Protein AF-A0A1V5BXW1-F1 (afdb_monomer_lite)

Secondary structure (DSSP, 8-state):
--SS-HHHHHHHTHHHHHHH-SEEEEE-SS-EEETTTSHHHHHTTPPPPSEEESSEEEETTEEEPPBSSSGGGBS-SSGGGGEEEE-TTT--TT-EEEEEETTSSSEEEEEEETTEEEEEPPPHHHHHHHHHHHHT--------EEEEE--HHHHHTTBS-HHHHHHHHHTTSSEEEETTBPPEEPSSSS-EEEEEGGGSPTT--EEETTTEEE--EEEE--HHHHHHTTB-GGG---HHHHHHTTT-

pLDDT: mean 95.02, std 6.08, range [39.78, 98.75]

Radius of gyration: 29.34 Å; chains: 1; bounding box: 71×40×71 Å

Structure (mmCIF, N/CA/C/O backbone):
data_AF-A0A1V5BXW1-F1
#
_entry.id   AF-A0A1V5BXW1-F1
#
loop_
_atom_site.group_PDB
_atom_site.id
_atom_site.type_symbol
_atom_site.label_atom_id
_atom_site.label_alt_id
_atom_site.label_comp_id
_atom_site.label_asym_id
_atom_site.label_entity_id
_atom_site.label_seq_id
_atom_site.pdbx_PDB_ins_code
_atom_site.Cartn_x
_atom_site.Cartn_y
_atom_site.Cartn_z
_atom_site.occupancy
_atom_site.B_iso_or_equiv
_atom_site.auth_seq_id
_atom_site.auth_comp_id
_atom_site.auth_asym_id
_atom_site.auth_atom_id
_atom_site.pdbx_PDB_model_num
ATOM 1 N N . MET A 1 1 ? -2.458 4.670 -7.098 1.00 86.56 1 MET A N 1
ATOM 2 C CA . MET A 1 1 ? -1.804 3.477 -6.552 1.00 86.56 1 MET A CA 1
ATOM 3 C C . MET A 1 1 ? -1.303 2.659 -7.730 1.00 86.56 1 MET A C 1
ATOM 5 O O . MET A 1 1 ? -2.044 2.499 -8.688 1.00 86.56 1 MET A O 1
ATOM 9 N N . ARG A 1 2 ? -0.034 2.246 -7.699 1.00 91.69 2 ARG A N 1
ATOM 10 C CA . ARG A 1 2 ? 0.573 1.359 -8.706 1.00 91.69 2 ARG A CA 1
ATOM 11 C C . ARG A 1 2 ? 0.248 -0.098 -8.383 1.00 91.69 2 ARG A C 1
ATOM 13 O O . ARG A 1 2 ? 0.150 -0.421 -7.201 1.00 91.69 2 ARG A O 1
ATOM 20 N N . VAL A 1 3 ? 0.169 -0.961 -9.395 1.00 92.50 3 VAL A N 1
ATOM 21 C CA . VAL A 1 3 ? -0.095 -2.404 -9.218 1.00 92.50 3 VAL A CA 1
ATOM 22 C C . VAL A 1 3 ? 1.025 -3.129 -8.457 1.00 92.50 3 VAL A C 1
ATOM 24 O O . VAL A 1 3 ? 0.789 -4.117 -7.766 1.00 92.50 3 VAL A O 1
ATOM 27 N N . GLY A 1 4 ? 2.258 -2.623 -8.531 1.00 94.00 4 GLY A N 1
ATOM 28 C CA . GLY A 1 4 ? 3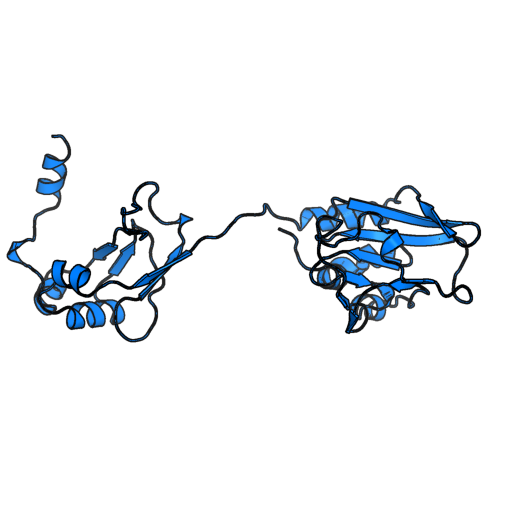.390 -3.182 -7.800 1.00 94.00 4 GLY A CA 1
ATOM 29 C C . GLY A 1 4 ? 4.691 -2.421 -8.034 1.00 94.00 4 GLY A C 1
ATOM 30 O O . GLY A 1 4 ? 4.706 -1.382 -8.689 1.00 94.00 4 GLY A O 1
ATOM 31 N N . CYS A 1 5 ? 5.785 -2.930 -7.463 1.00 96.38 5 CYS A N 1
ATOM 32 C CA . CYS A 1 5 ? 7.140 -2.429 -7.725 1.00 96.38 5 CYS A CA 1
ATOM 33 C C . CYS A 1 5 ? 7.625 -2.814 -9.137 1.00 96.38 5 CYS A C 1
ATOM 35 O O . CYS A 1 5 ? 6.968 -3.593 -9.828 1.00 96.38 5 CYS A O 1
ATOM 37 N N . GLY A 1 6 ? 8.799 -2.334 -9.555 1.00 97.19 6 GLY A N 1
ATOM 38 C CA . GLY A 1 6 ? 9.345 -2.609 -10.889 1.00 97.19 6 GLY A CA 1
ATOM 39 C C . GLY A 1 6 ? 9.502 -4.101 -11.189 1.00 97.19 6 GLY A C 1
ATOM 40 O O . GLY A 1 6 ? 9.158 -4.556 -12.272 1.00 97.19 6 GLY A O 1
ATOM 41 N N . SER A 1 7 ? 9.895 -4.899 -10.194 1.00 97.00 7 SER A N 1
ATOM 42 C CA . SER A 1 7 ? 9.928 -6.366 -10.313 1.00 97.00 7 SER A CA 1
ATOM 43 C C . SER A 1 7 ? 8.548 -6.997 -10.534 1.00 97.00 7 SER A C 1
ATOM 45 O O . SER A 1 7 ? 8.425 -7.950 -11.302 1.00 97.00 7 SER A O 1
ATOM 47 N N . ALA A 1 8 ? 7.502 -6.473 -9.888 1.00 97.31 8 ALA A N 1
ATOM 48 C CA . ALA A 1 8 ? 6.143 -6.965 -10.097 1.00 97.31 8 ALA A CA 1
ATOM 49 C C . ALA A 1 8 ? 5.657 -6.636 -11.513 1.00 97.31 8 ALA A C 1
ATOM 51 O O . ALA A 1 8 ? 5.060 -7.493 -12.156 1.00 97.31 8 ALA A O 1
ATOM 52 N N . VAL A 1 9 ? 5.985 -5.445 -12.028 1.00 97.81 9 VAL A N 1
ATOM 53 C CA . VAL A 1 9 ? 5.708 -5.071 -13.424 1.00 97.81 9 VAL A CA 1
ATOM 54 C C . VAL A 1 9 ? 6.410 -6.038 -14.387 1.00 97.81 9 VAL A C 1
ATOM 56 O O . VAL A 1 9 ? 5.752 -6.595 -15.262 1.00 97.81 9 VAL A O 1
ATOM 59 N N . SER A 1 10 ? 7.693 -6.348 -14.159 1.00 97.56 10 SER A N 1
ATOM 60 C CA . SER A 1 10 ? 8.430 -7.358 -14.937 1.00 97.56 10 SER A CA 1
ATOM 61 C C . SER A 1 10 ? 7.760 -8.733 -14.949 1.00 97.56 10 SER A C 1
ATOM 63 O O . SER A 1 10 ? 7.827 -9.437 -15.951 1.00 97.56 10 SER A O 1
ATOM 65 N N . GLY A 1 11 ? 7.136 -9.143 -13.843 1.00 96.94 11 GLY A N 1
ATOM 66 C CA . GLY A 1 11 ? 6.399 -10.405 -13.762 1.00 96.94 11 GLY A CA 1
ATOM 67 C C . GLY A 1 11 ? 5.043 -10.366 -14.468 1.00 96.94 11 GLY A C 1
ATOM 68 O O . GLY A 1 11 ? 4.737 -11.252 -15.260 1.00 96.94 11 GLY A O 1
ATOM 69 N N . LEU A 1 12 ? 4.238 -9.340 -14.188 1.00 97.31 12 LEU A N 1
ATOM 70 C CA . LEU A 1 12 ? 2.851 -9.232 -14.650 1.00 97.31 12 LEU A CA 1
ATOM 71 C C . LEU A 1 12 ? 2.739 -8.926 -16.147 1.00 97.31 12 LEU A C 1
ATOM 73 O O . LEU A 1 12 ? 1.797 -9.379 -16.793 1.00 97.31 12 LEU A O 1
ATOM 77 N N . PHE A 1 13 ? 3.698 -8.184 -16.708 1.00 97.88 13 PHE A N 1
ATOM 78 C CA . PHE A 1 13 ? 3.630 -7.687 -18.085 1.00 97.88 13 PHE A CA 1
ATOM 79 C C . PHE A 1 13 ? 4.730 -8.250 -18.988 1.00 97.88 13 PHE A C 1
ATOM 81 O O . PHE A 1 13 ? 4.992 -7.689 -20.052 1.00 97.88 13 PHE A O 1
ATOM 88 N N . ALA A 1 14 ? 5.345 -9.375 -18.610 1.00 97.94 14 ALA A N 1
ATOM 89 C CA . ALA A 1 14 ? 6.468 -9.961 -19.340 1.00 97.94 14 ALA A CA 1
ATOM 90 C C . ALA A 1 14 ? 6.224 -10.103 -20.865 1.00 97.94 14 ALA A C 1
ATOM 92 O O . ALA A 1 14 ? 7.085 -9.676 -21.638 1.00 97.94 14 ALA A O 1
ATOM 93 N N . PRO A 1 15 ? 5.059 -10.592 -21.349 1.00 97.81 15 PRO A N 1
ATOM 94 C CA . PRO A 1 15 ? 4.807 -10.694 -22.790 1.00 97.81 15 PRO A CA 1
ATOM 95 C C . PRO A 1 15 ? 4.753 -9.341 -23.513 1.00 97.81 15 PRO A C 1
ATOM 97 O O . PRO A 1 15 ? 5.136 -9.258 -24.677 1.00 97.81 15 PRO A O 1
ATOM 100 N N . TYR A 1 16 ? 4.281 -8.285 -22.842 1.00 98.19 16 TYR A N 1
ATOM 101 C CA . TYR A 1 16 ? 4.251 -6.930 -23.399 1.00 98.19 16 TYR A CA 1
ATOM 102 C C . TYR A 1 16 ? 5.650 -6.317 -23.414 1.00 98.19 16 TYR A C 1
ATOM 104 O O . TYR A 1 16 ? 6.068 -5.746 -24.416 1.00 98.19 16 TYR A O 1
ATOM 112 N N . MET A 1 17 ? 6.405 -6.492 -22.329 1.00 98.19 17 MET A N 1
ATOM 113 C CA . MET A 1 17 ? 7.763 -5.964 -22.200 1.00 98.19 17 MET A CA 1
ATOM 114 C C . MET A 1 17 ? 8.725 -6.591 -23.215 1.00 98.19 17 MET A C 1
ATOM 116 O O . MET A 1 17 ? 9.522 -5.872 -23.808 1.00 98.19 17 MET A O 1
ATOM 120 N N . ALA A 1 18 ? 8.597 -7.892 -23.495 1.00 97.88 18 ALA A N 1
ATOM 121 C CA . ALA A 1 18 ? 9.424 -8.568 -24.500 1.00 97.88 18 ALA A CA 1
ATOM 122 C C . ALA A 1 18 ? 9.173 -8.085 -25.933 1.00 97.88 18 ALA A C 1
ATOM 124 O O . ALA A 1 18 ? 10.059 -8.182 -26.777 1.00 97.88 18 ALA A O 1
ATOM 125 N N . LYS A 1 19 ? 7.971 -7.573 -26.218 1.00 98.00 19 LYS A N 1
ATOM 126 C CA . LYS A 1 19 ? 7.652 -6.936 -27.503 1.00 98.00 19 LYS A CA 1
ATOM 127 C C . LYS A 1 19 ? 8.028 -5.458 -27.528 1.00 98.00 19 LYS A C 1
ATOM 129 O O . LYS A 1 19 ? 8.247 -4.907 -28.602 1.00 98.00 19 LYS A O 1
ATOM 134 N N . ALA A 1 20 ? 8.087 -4.818 -26.361 1.00 98.00 20 ALA A N 1
ATOM 135 C CA . ALA A 1 20 ? 8.351 -3.393 -26.242 1.00 98.00 20 ALA A CA 1
ATOM 136 C C . ALA A 1 20 ? 9.792 -3.030 -26.624 1.00 98.00 20 ALA A C 1
ATOM 138 O O . ALA A 1 20 ? 9.977 -2.058 -27.352 1.00 98.00 20 ALA A O 1
ATOM 139 N N . ALA A 1 21 ? 10.797 -3.769 -26.139 1.00 98.12 21 ALA A N 1
ATOM 140 C CA . ALA A 1 21 ? 12.213 -3.508 -26.420 1.00 98.12 21 ALA A CA 1
ATOM 141 C C . ALA A 1 21 ? 13.107 -4.727 -26.125 1.00 98.12 21 ALA A C 1
ATOM 143 O O . ALA A 1 21 ? 12.684 -5.674 -25.464 1.00 98.12 21 ALA A O 1
ATOM 144 N N . ASP A 1 22 ? 14.370 -4.671 -26.567 1.00 97.56 22 ASP A N 1
ATOM 145 C CA . ASP A 1 22 ? 15.388 -5.691 -26.260 1.00 97.56 22 ASP A CA 1
ATOM 146 C C . ASP A 1 22 ? 15.735 -5.741 -24.761 1.00 97.56 22 ASP A C 1
ATOM 148 O O . ASP A 1 22 ? 16.107 -6.791 -24.240 1.00 97.56 22 ASP A O 1
ATOM 152 N N . GLU A 1 23 ? 15.617 -4.611 -24.061 1.00 98.38 23 GLU A N 1
ATOM 153 C CA . GLU A 1 23 ? 15.658 -4.535 -22.602 1.00 98.38 23 GLU A CA 1
ATOM 154 C C . GLU A 1 23 ? 14.620 -3.536 -22.089 1.00 98.38 23 GLU A C 1
ATOM 156 O O . GLU A 1 23 ? 14.417 -2.469 -22.677 1.00 98.38 23 GLU A O 1
ATOM 161 N N . VAL A 1 24 ? 14.010 -3.861 -20.948 1.00 98.69 24 VAL A N 1
ATOM 162 C CA . VAL A 1 24 ? 13.089 -2.969 -20.247 1.00 98.69 24 VAL A CA 1
ATOM 163 C C . VAL A 1 24 ? 13.540 -2.775 -18.802 1.00 98.69 24 VAL A C 1
ATOM 165 O O . VAL A 1 24 ? 13.711 -3.734 -18.049 1.00 98.69 24 VAL A O 1
ATOM 168 N N . ILE A 1 25 ? 13.685 -1.516 -18.392 1.00 98.75 25 ILE A N 1
ATOM 169 C CA . ILE A 1 25 ? 13.976 -1.134 -17.009 1.00 98.75 25 ILE A CA 1
ATOM 170 C C . ILE A 1 25 ? 12.740 -0.458 -16.420 1.00 98.75 25 ILE A C 1
ATOM 172 O O . ILE A 1 25 ? 12.238 0.528 -16.962 1.00 98.75 25 ILE A O 1
ATOM 176 N N . VAL A 1 26 ? 12.260 -0.969 -15.288 1.00 98.56 26 VAL A N 1
ATOM 177 C CA . VAL A 1 26 ? 11.115 -0.391 -14.573 1.00 98.56 26 VAL A CA 1
ATOM 178 C C . VAL A 1 26 ? 11.594 0.207 -13.259 1.00 98.56 26 VAL A C 1
ATOM 180 O O . VAL A 1 26 ? 11.863 -0.516 -12.298 1.00 98.56 26 VAL A O 1
ATOM 183 N N . LEU A 1 27 ? 11.696 1.533 -13.226 1.00 98.50 27 LEU A N 1
ATOM 184 C CA . LEU A 1 27 ? 12.137 2.309 -12.074 1.00 98.50 27 LEU A CA 1
ATOM 185 C C . LEU A 1 27 ? 11.085 2.299 -10.967 1.00 98.50 27 LEU A C 1
ATOM 187 O O . LEU A 1 27 ? 9.909 2.601 -11.185 1.00 98.50 27 LEU A O 1
ATOM 191 N N . ASP A 1 28 ? 11.533 1.989 -9.755 1.00 97.56 28 ASP A N 1
ATOM 192 C CA . ASP A 1 28 ? 10.711 2.037 -8.554 1.00 97.56 28 ASP A CA 1
ATOM 193 C C . ASP A 1 28 ? 11.584 2.206 -7.310 1.00 97.56 28 ASP A C 1
ATOM 195 O O . ASP A 1 28 ? 12.571 1.489 -7.130 1.00 97.56 28 ASP A O 1
ATOM 199 N N . GLY A 1 29 ? 11.188 3.120 -6.422 1.00 95.06 29 GLY A N 1
ATOM 200 C CA . GLY A 1 29 ? 11.910 3.373 -5.175 1.00 95.06 29 GLY A CA 1
ATOM 201 C C . GLY A 1 29 ? 11.873 2.212 -4.170 1.00 95.06 29 GLY A C 1
ATOM 202 O O . GLY A 1 29 ? 12.630 2.230 -3.203 1.00 95.06 29 GLY A O 1
ATOM 203 N N . HIS A 1 30 ? 11.002 1.207 -4.340 1.00 94.75 30 HIS A N 1
ATOM 204 C CA . HIS A 1 30 ? 11.072 -0.029 -3.555 1.00 94.75 30 HIS A CA 1
ATOM 205 C C . HIS A 1 30 ? 11.971 -1.062 -4.225 1.00 94.75 30 HIS A C 1
ATOM 207 O O . HIS A 1 30 ? 12.921 -1.510 -3.595 1.00 94.75 30 HIS A O 1
ATOM 213 N N . ILE A 1 31 ? 11.667 -1.457 -5.465 1.00 97.69 31 ILE A N 1
ATOM 214 C CA . ILE A 1 31 ? 12.478 -2.414 -6.235 1.00 97.69 31 ILE A CA 1
ATOM 215 C C . ILE A 1 31 ? 12.420 -2.054 -7.713 1.00 97.69 31 ILE A C 1
ATOM 217 O O . ILE A 1 31 ? 11.388 -2.260 -8.354 1.00 97.69 31 ILE A O 1
ATOM 221 N N . THR A 1 32 ? 13.547 -1.610 -8.259 1.00 98.50 32 THR A N 1
ATO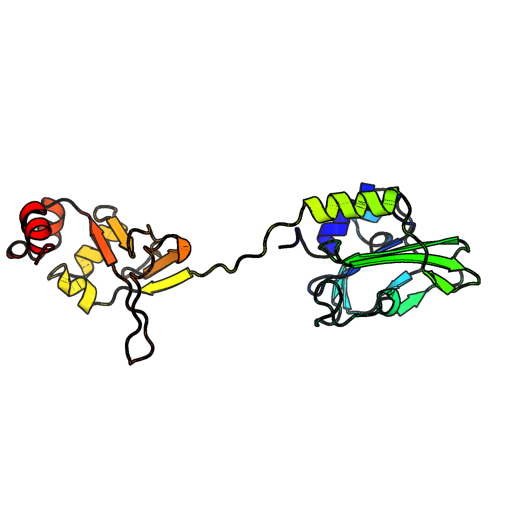M 222 C CA . THR A 1 32 ? 13.724 -1.415 -9.698 1.00 98.50 32 THR A CA 1
ATOM 223 C C . THR A 1 32 ? 13.918 -2.764 -10.391 1.00 98.50 32 THR A C 1
ATOM 225 O O . THR A 1 32 ? 14.641 -3.634 -9.896 1.00 98.50 32 THR A O 1
ATOM 228 N N . GLY A 1 33 ? 13.217 -2.952 -11.509 1.00 98.38 33 GLY A N 1
ATOM 229 C CA . GLY A 1 33 ? 13.248 -4.171 -12.312 1.00 98.38 33 GLY A CA 1
ATOM 230 C C . GLY A 1 33 ? 14.169 -4.037 -13.523 1.00 98.38 33 GLY A C 1
ATOM 231 O O . GLY A 1 33 ? 14.027 -3.075 -14.271 1.00 98.38 33 GLY A O 1
ATOM 232 N N . LEU A 1 34 ? 15.054 -5.015 -13.738 1.00 98.56 34 LEU A N 1
ATOM 233 C CA . LEU A 1 34 ? 15.812 -5.209 -14.983 1.00 98.56 34 LEU A CA 1
ATOM 234 C C . LEU A 1 34 ? 15.284 -6.472 -15.667 1.00 98.56 34 LEU A C 1
ATOM 236 O O . LEU A 1 34 ? 15.447 -7.578 -15.143 1.00 98.56 34 LEU A O 1
ATOM 240 N N . PHE A 1 35 ? 14.568 -6.305 -16.774 1.00 98.62 35 PHE A N 1
ATOM 241 C CA . PHE A 1 35 ? 13.637 -7.317 -17.253 1.00 98.62 35 PHE A CA 1
ATOM 242 C C . PHE A 1 35 ? 14.302 -8.577 -17.802 1.00 98.62 35 PHE A C 1
ATOM 244 O O . PHE A 1 35 ? 13.920 -9.674 -17.391 1.00 98.62 35 PHE A O 1
ATOM 251 N N . SER A 1 36 ? 15.307 -8.448 -18.667 1.00 97.94 36 SER A N 1
ATOM 252 C CA . SER A 1 36 ? 15.960 -9.618 -19.274 1.00 97.94 36 SER A CA 1
ATOM 253 C C . SER A 1 36 ? 16.697 -10.498 -18.252 1.00 97.94 36 SER A C 1
ATOM 255 O O . SER A 1 36 ? 16.849 -11.705 -18.444 1.00 97.94 36 SER A O 1
ATOM 257 N N . GLU A 1 37 ? 17.132 -9.911 -17.133 1.00 98.00 37 GLU A N 1
ATOM 258 C CA . GLU A 1 37 ? 17.741 -10.636 -16.018 1.00 98.00 37 GLU A CA 1
ATOM 259 C C . GLU A 1 37 ? 16.690 -11.280 -15.098 1.00 98.00 37 GLU A C 1
ATOM 261 O O . GLU A 1 37 ? 16.919 -12.352 -14.529 1.00 98.00 37 GLU A O 1
ATOM 266 N N . HIS A 1 38 ? 15.526 -10.641 -14.966 1.00 98.50 38 HIS A N 1
ATOM 267 C CA . HIS A 1 38 ? 14.433 -11.095 -14.116 1.00 98.50 38 HIS A CA 1
ATOM 268 C C . HIS A 1 38 ? 13.966 -12.511 -14.510 1.00 98.50 38 HIS A C 1
ATOM 270 O O . HIS A 1 38 ? 13.876 -12.820 -15.702 1.00 98.50 38 HIS A O 1
ATOM 276 N N . PRO A 1 39 ? 13.584 -13.381 -13.549 1.00 97.88 39 PRO A N 1
ATOM 277 C CA . PRO A 1 39 ? 13.094 -14.728 -13.850 1.00 97.88 39 PRO A CA 1
ATOM 278 C C . PRO A 1 39 ? 11.966 -14.771 -14.887 1.00 97.88 39 PRO A C 1
ATOM 280 O O . PRO A 1 39 ? 11.923 -15.691 -15.693 1.00 97.88 39 PRO A O 1
ATOM 283 N N . ALA A 1 40 ? 11.090 -13.761 -14.904 1.00 97.62 40 ALA A N 1
ATOM 284 C CA . ALA A 1 40 ? 10.015 -13.658 -15.892 1.00 97.62 40 ALA A CA 1
ATOM 285 C C . ALA A 1 40 ? 10.537 -13.463 -17.325 1.00 97.62 40 ALA A C 1
ATOM 287 O O . ALA A 1 40 ? 10.061 -14.143 -18.228 1.00 97.62 40 ALA A O 1
ATOM 288 N N . GLY A 1 41 ? 11.539 -12.597 -17.525 1.00 97.69 41 GLY A N 1
ATOM 289 C CA . GLY A 1 41 ? 12.184 -12.412 -18.826 1.00 97.69 41 GLY A CA 1
ATOM 290 C C . GLY A 1 41 ? 12.890 -13.688 -19.280 1.00 97.69 41 GLY A C 1
ATOM 291 O O . GLY A 1 41 ? 12.682 -14.151 -20.400 1.00 97.69 41 GLY A O 1
ATOM 292 N N . ARG A 1 42 ? 13.638 -14.334 -18.376 1.00 97.00 42 ARG A N 1
ATOM 293 C CA . ARG A 1 42 ? 14.289 -15.625 -18.660 1.00 97.00 42 ARG A CA 1
ATOM 294 C C . ARG A 1 42 ? 13.290 -16.723 -19.024 1.00 97.00 42 ARG A C 1
ATOM 296 O O . ARG A 1 42 ? 13.537 -17.484 -19.953 1.00 97.00 42 ARG A O 1
ATOM 303 N N . TYR A 1 43 ? 12.166 -16.800 -18.313 1.00 97.25 43 TYR A N 1
ATOM 304 C CA . TYR A 1 43 ? 11.139 -17.819 -18.533 1.00 97.25 43 TYR A CA 1
ATOM 305 C C . TYR A 1 43 ? 10.517 -17.735 -19.932 1.00 97.25 43 TYR A C 1
ATOM 307 O O . TYR A 1 43 ? 10.272 -18.764 -20.553 1.00 97.25 43 TYR A O 1
ATOM 315 N N . ILE A 1 44 ? 10.315 -16.523 -20.455 1.00 96.62 44 ILE A N 1
ATOM 316 C CA . ILE A 1 44 ? 9.797 -16.315 -21.816 1.00 96.62 44 ILE A CA 1
ATOM 317 C C . ILE A 1 44 ? 10.898 -16.314 -22.891 1.00 96.62 44 ILE A C 1
ATOM 319 O O . ILE A 1 44 ? 10.639 -15.951 -24.036 1.00 96.62 44 ILE A O 1
ATOM 323 N N . GLY A 1 45 ? 12.124 -16.711 -22.536 1.00 95.44 45 GLY A N 1
ATOM 324 C CA . GLY A 1 45 ? 13.230 -16.876 -23.476 1.00 95.44 45 GLY A CA 1
ATOM 325 C C . GLY A 1 45 ? 13.977 -15.592 -23.836 1.00 95.44 45 GLY A C 1
ATOM 326 O O . GLY A 1 45 ? 14.668 -15.570 -24.854 1.00 95.44 45 GLY A O 1
ATOM 327 N N . MET A 1 46 ? 13.873 -14.523 -23.037 1.00 95.56 46 MET A N 1
ATOM 328 C CA . MET A 1 46 ? 14.711 -13.345 -23.263 1.00 95.56 46 MET A CA 1
ATOM 329 C C . MET A 1 46 ? 16.178 -13.646 -22.972 1.00 95.56 46 MET A C 1
ATOM 331 O O . MET A 1 46 ? 16.533 -14.227 -21.944 1.00 95.56 46 MET A O 1
ATOM 335 N N . ASN A 1 47 ? 17.042 -13.182 -23.872 1.00 93.75 47 ASN A N 1
ATOM 336 C CA . ASN A 1 47 ? 18.477 -13.173 -23.642 1.00 93.75 47 ASN A CA 1
ATOM 337 C C . ASN A 1 47 ? 18.834 -12.029 -22.700 1.00 93.75 47 ASN A C 1
ATOM 339 O O . ASN A 1 47 ? 18.356 -10.910 -22.884 1.00 93.75 47 ASN A O 1
ATOM 343 N N . ARG A 1 48 ? 19.713 -12.296 -21.731 1.00 95.75 48 ARG A N 1
ATOM 344 C CA . ARG A 1 48 ? 20.202 -11.259 -20.820 1.00 95.75 48 ARG A CA 1
ATOM 345 C C . ARG A 1 48 ? 20.900 -10.156 -21.615 1.00 95.75 48 ARG A C 1
ATOM 347 O O . ARG A 1 48 ? 21.806 -10.434 -22.403 1.00 95.75 48 ARG A O 1
ATOM 354 N N . SER A 1 49 ? 20.469 -8.923 -21.398 1.00 96.75 49 SER A N 1
ATOM 355 C CA . SER A 1 49 ? 21.028 -7.750 -22.051 1.00 96.75 49 SER A CA 1
ATOM 356 C C . SER A 1 49 ? 22.446 -7.448 -21.533 1.00 96.75 49 SER A C 1
ATOM 358 O O . SER A 1 49 ? 22.835 -7.912 -20.456 1.00 96.75 49 SER A O 1
ATOM 360 N N . PRO A 1 50 ? 23.248 -6.668 -22.278 1.00 96.62 50 PRO A N 1
ATOM 361 C CA . PRO A 1 50 ? 24.560 -6.203 -21.828 1.00 96.62 50 PRO A CA 1
ATOM 362 C C . PRO A 1 50 ? 24.487 -5.073 -20.785 1.00 96.62 50 PRO A C 1
ATOM 364 O O . PRO A 1 50 ? 25.507 -4.438 -20.528 1.00 96.62 50 PRO A O 1
ATOM 367 N N . ILE A 1 51 ? 23.307 -4.766 -20.237 1.00 97.56 51 ILE A N 1
ATOM 368 C CA . ILE A 1 51 ? 23.084 -3.606 -19.371 1.00 97.56 51 ILE A CA 1
ATOM 369 C C . ILE A 1 51 ? 23.147 -4.031 -17.905 1.00 97.56 51 ILE A C 1
ATOM 371 O O . ILE A 1 51 ? 22.407 -4.910 -17.466 1.00 97.56 51 ILE A O 1
ATOM 375 N N . SER A 1 52 ? 23.988 -3.346 -17.138 1.00 97.56 52 SER A N 1
ATOM 376 C CA . SER A 1 52 ? 23.980 -3.369 -15.678 1.00 97.56 52 SER A CA 1
ATOM 377 C C . SER A 1 52 ? 23.383 -2.067 -15.161 1.00 97.56 52 SER A C 1
ATOM 379 O O . SER A 1 52 ? 23.599 -0.995 -15.732 1.00 97.56 52 SER A O 1
ATOM 381 N N . ILE A 1 53 ? 22.643 -2.147 -14.058 1.00 98.06 53 ILE A N 1
ATOM 382 C CA . ILE A 1 53 ? 22.043 -0.974 -13.420 1.00 98.06 53 ILE A CA 1
ATOM 383 C C . ILE A 1 53 ? 22.684 -0.664 -12.070 1.00 98.06 53 ILE A C 1
ATOM 385 O O . ILE A 1 53 ? 23.357 -1.505 -11.470 1.00 98.06 53 ILE A O 1
ATOM 389 N N . VAL A 1 54 ? 22.516 0.575 -11.618 1.00 97.25 54 VAL A N 1
ATOM 390 C CA . VAL A 1 54 ? 22.941 1.034 -10.294 1.00 97.25 54 VAL A CA 1
ATOM 391 C C . VAL A 1 54 ? 22.112 0.373 -9.186 1.00 97.25 54 VAL A C 1
ATOM 393 O O . VAL A 1 54 ? 21.015 -0.140 -9.415 1.00 97.25 54 VAL A O 1
ATOM 396 N N . GLY A 1 55 ? 22.619 0.441 -7.956 1.00 95.81 55 GLY A N 1
ATOM 397 C CA . GLY A 1 55 ? 21.913 -0.023 -6.763 1.00 95.81 55 GLY A CA 1
ATOM 398 C C . GLY A 1 55 ? 22.308 -1.423 -6.294 1.00 95.81 55 GLY A C 1
ATOM 399 O O . GLY A 1 55 ? 23.073 -2.145 -6.933 1.00 95.81 55 GLY A O 1
ATOM 400 N N . GLN A 1 56 ? 21.791 -1.807 -5.128 1.00 97.44 56 GLN A N 1
ATOM 401 C CA . GLN A 1 56 ? 22.084 -3.098 -4.513 1.00 97.44 56 GLN A CA 1
ATOM 402 C C . GLN A 1 56 ? 21.186 -4.183 -5.110 1.00 97.44 56 GLN A C 1
ATOM 404 O O . GLN A 1 56 ? 19.962 -4.147 -4.962 1.00 97.44 56 GLN A O 1
ATOM 409 N N . LYS A 1 57 ? 21.793 -5.191 -5.739 1.00 97.50 57 LYS A N 1
ATOM 410 C CA . LYS A 1 57 ? 21.069 -6.364 -6.231 1.00 97.50 57 LYS A CA 1
ATOM 411 C C . LYS A 1 57 ? 20.497 -7.172 -5.061 1.00 97.50 57 LYS A C 1
ATOM 413 O O . LYS A 1 57 ? 21.222 -7.550 -4.145 1.00 97.50 57 LYS A O 1
ATOM 418 N N . SER A 1 58 ? 19.198 -7.456 -5.112 1.00 96.50 58 SER A N 1
ATOM 419 C CA . SER A 1 58 ? 18.506 -8.348 -4.174 1.00 96.50 58 SER A CA 1
ATOM 420 C C . SER A 1 58 ? 18.490 -9.780 -4.700 1.00 96.50 58 SER A C 1
ATOM 422 O O . SER A 1 58 ? 18.952 -10.708 -4.049 1.00 96.50 58 SER A O 1
ATOM 424 N N . THR A 1 59 ? 17.943 -9.946 -5.899 1.00 97.19 59 THR A N 1
ATOM 425 C CA . THR A 1 59 ? 17.820 -11.201 -6.650 1.00 97.19 59 THR A CA 1
ATOM 426 C C . THR A 1 59 ? 17.906 -10.851 -8.135 1.00 97.19 59 THR A C 1
ATOM 428 O O . THR A 1 59 ? 17.935 -9.670 -8.483 1.00 97.19 59 THR A O 1
ATOM 431 N N . ASP A 1 60 ? 18.003 -11.843 -9.017 1.00 97.50 60 ASP A N 1
ATOM 432 C CA . ASP A 1 60 ? 18.109 -11.602 -10.462 1.00 97.50 60 ASP A CA 1
ATOM 433 C C . ASP A 1 60 ? 17.019 -10.650 -10.972 1.00 97.50 60 ASP A C 1
ATOM 435 O O . ASP A 1 60 ? 15.823 -10.874 -10.768 1.00 97.50 60 ASP A O 1
ATOM 439 N N . GLY A 1 61 ? 17.451 -9.554 -11.600 1.00 97.31 61 GLY A N 1
ATOM 440 C CA . GLY A 1 61 ? 16.564 -8.524 -12.138 1.00 97.31 61 GLY A CA 1
ATOM 441 C C . GLY A 1 61 ? 15.873 -7.638 -11.094 1.00 97.31 61 GLY A C 1
ATOM 442 O O . GLY A 1 61 ? 14.959 -6.904 -11.461 1.00 97.31 61 GLY A O 1
ATOM 443 N N . ARG A 1 62 ? 16.257 -7.697 -9.808 1.00 98.50 62 ARG A N 1
ATOM 444 C CA . ARG A 1 62 ? 15.635 -6.944 -8.699 1.00 98.50 62 ARG A CA 1
ATOM 445 C C . ARG A 1 62 ? 16.677 -6.127 -7.939 1.00 98.50 62 ARG A C 1
ATOM 447 O O . ARG A 1 62 ? 17.551 -6.702 -7.288 1.00 98.50 62 ARG A O 1
ATOM 454 N N . TYR A 1 63 ? 16.547 -4.802 -7.972 1.00 98.50 63 TYR A N 1
ATOM 455 C CA . TYR A 1 63 ? 17.560 -3.877 -7.456 1.00 98.50 63 TYR A CA 1
ATOM 456 C C . TYR A 1 63 ? 16.964 -2.817 -6.529 1.00 98.50 63 TYR A C 1
ATOM 458 O O . TYR A 1 63 ? 15.908 -2.246 -6.806 1.00 98.50 63 TYR A O 1
ATOM 466 N N . PHE A 1 64 ? 17.670 -2.533 -5.438 1.00 98.00 64 PHE A N 1
ATOM 467 C CA . PHE A 1 64 ? 17.399 -1.404 -4.556 1.00 98.00 64 PHE A CA 1
ATOM 468 C C . PHE A 1 64 ? 18.200 -0.188 -5.021 1.00 98.00 64 PHE A C 1
ATOM 470 O O . PHE A 1 64 ? 19.424 -0.161 -4.896 1.00 98.00 64 PHE A O 1
ATOM 477 N N . VAL A 1 65 ? 17.499 0.812 -5.549 1.00 96.94 65 VAL A N 1
ATOM 478 C CA . VAL A 1 65 ? 18.056 2.113 -5.954 1.00 96.94 65 VAL A CA 1
ATOM 479 C C . VAL A 1 65 ? 17.703 3.191 -4.923 1.00 96.94 65 VAL A C 1
ATOM 481 O O . VAL A 1 65 ? 16.883 2.956 -4.030 1.00 96.94 65 VAL A O 1
ATOM 484 N N . GLY A 1 66 ? 18.317 4.372 -5.030 1.00 95.56 66 GLY A N 1
ATOM 485 C CA . GLY A 1 66 ? 18.024 5.502 -4.150 1.00 95.56 66 GLY A CA 1
ATOM 486 C C . GLY A 1 66 ? 16.558 5.941 -4.235 1.00 95.56 66 GLY A C 1
ATOM 487 O O . GLY A 1 66 ? 15.942 5.910 -5.300 1.00 95.56 66 GLY A O 1
ATOM 488 N N . LYS A 1 67 ? 15.972 6.326 -3.094 1.00 96.81 67 LYS A N 1
ATOM 489 C CA . LYS A 1 67 ? 14.600 6.857 -3.009 1.00 96.81 67 LYS A CA 1
ATOM 490 C C . LYS A 1 67 ? 14.615 8.374 -3.135 1.00 96.81 67 LYS A C 1
ATOM 492 O O . LYS A 1 67 ? 15.470 9.035 -2.554 1.00 96.81 67 LYS A O 1
ATOM 497 N N . GLY A 1 68 ? 13.617 8.937 -3.808 1.00 96.44 68 GLY A N 1
ATOM 498 C CA . GLY A 1 68 ? 13.555 10.375 -4.037 1.00 96.44 68 GLY A CA 1
ATOM 499 C C . GLY A 1 68 ? 12.277 10.835 -4.731 1.00 96.44 68 GLY A C 1
ATOM 500 O O . GLY A 1 68 ? 11.243 10.169 -4.691 1.00 96.44 68 GLY A O 1
ATOM 501 N N . LYS A 1 69 ? 12.351 12.021 -5.345 1.00 96.00 69 LYS A N 1
ATOM 502 C CA . LYS A 1 69 ? 11.236 12.670 -6.062 1.00 96.00 69 LYS A CA 1
ATOM 503 C C . LYS A 1 69 ? 11.274 12.451 -7.585 1.00 96.00 69 LYS A C 1
ATOM 505 O O . LYS A 1 69 ? 10.527 13.102 -8.309 1.00 96.00 69 LYS A O 1
ATOM 510 N N . GLY A 1 70 ? 12.165 11.590 -8.062 1.00 96.62 70 GLY A N 1
ATOM 511 C CA . GLY A 1 70 ? 12.308 11.194 -9.456 1.00 96.62 70 GLY A CA 1
ATOM 512 C C . GLY A 1 70 ? 11.319 10.104 -9.878 1.00 96.62 70 GLY A C 1
ATOM 513 O O . GLY A 1 70 ? 10.253 9.909 -9.284 1.00 96.62 70 GLY A O 1
ATOM 514 N N . TRP A 1 71 ? 11.666 9.382 -10.939 1.00 97.44 71 TRP A N 1
ATOM 515 C CA . TRP A 1 71 ? 10.786 8.398 -11.570 1.00 97.44 71 TRP A CA 1
ATOM 516 C C . TRP A 1 71 ? 10.496 7.232 -10.621 1.00 97.44 71 TRP A C 1
ATOM 518 O O . TRP A 1 71 ? 11.403 6.707 -9.981 1.00 97.44 71 TRP A O 1
ATOM 528 N N . GLY A 1 72 ? 9.227 6.836 -10.486 1.00 94.25 72 GLY A N 1
ATOM 529 C CA . GLY A 1 72 ? 8.823 5.704 -9.636 1.00 94.25 72 GLY A CA 1
ATOM 530 C C . GLY A 1 72 ? 9.087 5.887 -8.132 1.00 94.25 72 GLY A C 1
ATOM 531 O O . GLY A 1 72 ? 9.020 4.913 -7.373 1.00 94.25 72 GLY A O 1
ATOM 532 N N . GLY A 1 73 ? 9.386 7.113 -7.685 1.00 95.50 73 GLY A N 1
ATOM 533 C CA . GLY A 1 73 ? 9.816 7.405 -6.312 1.00 95.50 73 GLY A CA 1
ATOM 534 C C . GLY A 1 73 ? 11.305 7.145 -6.057 1.00 95.50 73 GLY A C 1
ATOM 535 O O . GLY A 1 73 ? 11.706 6.972 -4.905 1.00 95.50 73 GLY A O 1
ATOM 536 N N . THR A 1 74 ? 12.114 7.068 -7.116 1.00 97.56 74 THR A N 1
ATOM 537 C CA . THR A 1 74 ? 13.580 6.999 -7.036 1.00 97.56 74 THR A CA 1
ATOM 538 C C . THR A 1 74 ? 14.193 8.403 -6.954 1.00 97.56 74 THR A C 1
ATOM 540 O O . THR A 1 74 ? 13.484 9.400 -7.079 1.00 97.56 74 THR A O 1
ATOM 543 N N . ASP A 1 75 ? 15.496 8.524 -6.734 1.00 97.00 75 ASP A N 1
ATOM 544 C CA . ASP A 1 75 ? 16.248 9.780 -6.896 1.00 97.00 75 ASP A CA 1
ATOM 545 C C . ASP A 1 75 ? 16.659 10.067 -8.357 1.00 97.00 75 ASP A C 1
ATOM 547 O O . ASP A 1 75 ? 17.238 11.114 -8.646 1.00 97.00 75 ASP A O 1
ATOM 551 N N . ILE A 1 76 ? 16.288 9.186 -9.291 1.00 97.69 76 ILE A N 1
ATOM 552 C CA . ILE A 1 76 ? 16.644 9.251 -10.709 1.00 97.69 76 ILE A CA 1
ATOM 553 C C . ILE A 1 76 ? 15.643 10.129 -11.471 1.00 97.69 76 ILE A C 1
ATOM 555 O O . ILE A 1 76 ? 14.445 9.835 -11.540 1.00 97.69 76 ILE A O 1
ATOM 559 N N . THR A 1 77 ? 16.133 11.214 -12.070 1.00 96.56 77 THR A N 1
ATOM 560 C CA . THR A 1 77 ? 15.345 12.127 -12.919 1.00 96.56 77 THR A CA 1
ATOM 561 C C . THR A 1 77 ? 15.607 11.921 -14.409 1.00 96.56 77 THR A C 1
ATOM 563 O O . THR A 1 77 ? 14.664 11.986 -15.199 1.00 96.56 77 THR A O 1
ATOM 566 N N . ASP A 1 78 ? 16.858 11.640 -14.784 1.00 96.88 78 ASP A N 1
ATOM 567 C CA . ASP A 1 78 ? 17.238 11.175 -16.118 1.00 96.88 78 ASP A CA 1
ATOM 568 C C . ASP A 1 78 ? 17.184 9.638 -16.157 1.00 96.88 78 ASP A C 1
ATOM 570 O O . ASP A 1 78 ? 17.966 8.995 -15.454 1.00 96.88 78 ASP A O 1
ATOM 574 N N . PRO A 1 79 ? 16.303 9.020 -16.965 1.00 96.56 79 PRO A N 1
ATOM 575 C CA . PRO A 1 79 ? 16.178 7.566 -17.031 1.00 96.56 79 PRO A CA 1
ATOM 576 C C . PRO A 1 79 ? 17.477 6.835 -17.392 1.00 96.56 79 PRO A C 1
ATOM 578 O O . PRO A 1 79 ? 17.631 5.691 -16.977 1.00 96.56 79 PRO A O 1
ATOM 581 N N . LEU A 1 80 ? 18.416 7.449 -18.125 1.00 97.69 80 LEU A N 1
ATOM 582 C CA . LEU A 1 80 ? 19.685 6.791 -18.462 1.00 97.69 80 LEU A CA 1
ATOM 583 C C . LEU A 1 80 ? 20.660 6.729 -17.279 1.00 97.69 80 LEU A C 1
ATOM 585 O O . LEU A 1 80 ? 21.540 5.871 -17.272 1.00 97.69 80 LEU A O 1
ATOM 589 N N . ALA A 1 81 ? 20.475 7.560 -16.247 1.00 97.69 81 ALA A N 1
ATOM 590 C CA . ALA A 1 81 ? 21.315 7.546 -15.049 1.00 97.69 81 ALA A CA 1
ATOM 591 C C . ALA A 1 81 ? 21.146 6.271 -14.199 1.00 97.69 81 ALA A C 1
ATOM 593 O O . ALA A 1 81 ? 21.951 6.016 -13.306 1.00 97.69 81 ALA A O 1
ATOM 594 N N . VAL A 1 82 ? 20.128 5.444 -14.479 1.00 97.81 82 VAL A N 1
ATOM 595 C CA . VAL A 1 82 ? 19.985 4.117 -13.859 1.00 97.81 82 VAL A CA 1
ATOM 596 C C . VAL A 1 82 ? 21.054 3.130 -14.335 1.00 97.81 82 VAL A C 1
ATOM 598 O O . VAL A 1 82 ? 21.326 2.145 -13.654 1.00 97.81 82 VAL A O 1
ATOM 601 N N . ILE A 1 83 ? 21.650 3.355 -15.506 1.00 97.88 83 ILE A N 1
ATOM 602 C CA . ILE A 1 83 ? 22.622 2.440 -16.102 1.00 97.88 83 ILE A CA 1
ATOM 603 C C . ILE A 1 83 ? 23.972 2.657 -15.423 1.00 97.88 83 ILE A C 1
ATOM 605 O O . ILE A 1 83 ? 24.523 3.754 -15.465 1.00 97.88 83 ILE A O 1
ATOM 609 N N . SER A 1 84 ? 24.515 1.605 -14.812 1.00 97.12 84 SER A N 1
ATOM 610 C CA . SER A 1 84 ? 25.858 1.637 -14.226 1.00 97.12 84 SER A CA 1
ATOM 611 C C . SER A 1 84 ? 26.926 1.286 -15.257 1.00 97.12 84 SER A C 1
ATOM 613 O O . SER A 1 84 ? 27.974 1.926 -15.309 1.00 97.12 84 SER A O 1
ATOM 615 N N . GLU A 1 85 ? 26.655 0.290 -16.100 1.00 96.50 85 GLU A N 1
ATOM 616 C CA . GLU A 1 85 ? 27.598 -0.214 -17.094 1.00 96.50 85 GLU A CA 1
ATOM 617 C C . GLU A 1 85 ? 26.859 -0.799 -18.304 1.00 96.50 85 GLU A C 1
ATOM 619 O O . GLU A 1 85 ? 25.756 -1.335 -18.185 1.00 96.50 85 GLU A O 1
ATOM 624 N N . VAL A 1 86 ? 27.493 -0.714 -19.476 1.00 96.31 86 VAL A N 1
ATOM 625 C CA . VAL A 1 86 ? 27.059 -1.388 -20.704 1.00 96.31 86 VAL A CA 1
ATOM 626 C C . VAL A 1 86 ? 28.238 -2.182 -21.264 1.00 96.31 86 VAL A C 1
ATOM 628 O O . VAL A 1 86 ? 29.250 -1.597 -21.658 1.00 96.31 86 VAL A O 1
ATOM 631 N N . ASP A 1 87 ? 28.106 -3.508 -21.324 1.00 94.94 87 ASP A N 1
ATOM 632 C CA . ASP A 1 87 ? 29.117 -4.404 -21.896 1.00 94.94 87 ASP A CA 1
ATOM 633 C C . ASP A 1 87 ? 29.195 -4.204 -23.419 1.00 94.94 87 ASP A C 1
ATOM 635 O O . ASP A 1 87 ? 28.404 -4.748 -24.199 1.00 94.94 87 ASP A O 1
ATOM 639 N N . LYS A 1 88 ? 30.178 -3.411 -23.856 1.00 91.31 88 LYS A N 1
ATOM 640 C CA . LYS A 1 88 ? 30.376 -3.053 -25.268 1.00 91.31 88 LYS A CA 1
ATOM 641 C C . LYS A 1 88 ? 30.627 -4.261 -26.171 1.00 91.31 88 LYS A C 1
ATOM 643 O O . LYS A 1 88 ? 30.282 -4.190 -27.344 1.00 91.31 88 LYS A O 1
ATOM 648 N N . ALA A 1 89 ? 31.192 -5.354 -25.653 1.00 91.56 89 ALA A N 1
ATOM 649 C CA . ALA A 1 89 ? 31.491 -6.540 -26.457 1.00 91.56 89 ALA A CA 1
ATOM 650 C C . ALA A 1 89 ? 30.222 -7.324 -26.830 1.00 91.56 89 ALA A C 1
ATOM 652 O O . ALA A 1 89 ? 30.187 -7.996 -27.857 1.00 91.56 89 ALA A O 1
ATOM 653 N N . LYS A 1 90 ? 29.173 -7.224 -26.006 1.00 91.00 90 LYS A N 1
ATOM 654 C CA . LYS A 1 90 ? 27.868 -7.872 -26.231 1.00 91.00 90 LYS A CA 1
ATOM 655 C C . LYS A 1 90 ? 26.806 -6.919 -26.779 1.00 91.00 90 LYS A C 1
ATOM 657 O O . LYS A 1 90 ? 25.690 -7.336 -27.086 1.00 91.00 90 LYS A O 1
ATOM 662 N N . THR A 1 91 ? 27.142 -5.640 -26.884 1.00 93.25 91 THR A N 1
ATOM 663 C CA . THR A 1 91 ? 26.240 -4.596 -27.357 1.00 93.25 91 THR A CA 1
ATOM 664 C C . THR A 1 91 ? 26.118 -4.627 -28.876 1.00 93.25 91 THR A C 1
ATOM 666 O O . THR A 1 91 ? 27.114 -4.728 -29.586 1.00 93.25 91 THR A O 1
ATOM 669 N N . ARG A 1 92 ? 24.885 -4.516 -29.383 1.00 92.88 92 ARG A N 1
ATOM 670 C CA . ARG A 1 92 ? 24.584 -4.496 -30.820 1.00 92.88 92 ARG A CA 1
ATOM 671 C C . ARG A 1 92 ? 24.062 -3.122 -31.224 1.00 92.88 92 ARG A C 1
ATOM 673 O O . ARG A 1 92 ? 23.235 -2.543 -30.518 1.00 92.88 92 ARG A O 1
ATOM 680 N N . GLU A 1 93 ? 24.523 -2.619 -32.364 1.00 95.00 93 GLU A N 1
ATOM 681 C CA . GLU A 1 93 ? 23.971 -1.401 -32.961 1.00 95.00 93 GLU A CA 1
ATOM 682 C C . GLU A 1 93 ? 22.469 -1.590 -33.222 1.00 95.00 93 GLU A C 1
ATOM 684 O O . GLU A 1 93 ? 22.031 -2.664 -33.640 1.00 95.00 93 GLU A O 1
ATOM 689 N N . GLY A 1 94 ? 21.667 -0.566 -32.933 1.00 95.94 94 GLY A N 1
ATOM 690 C CA . GLY A 1 94 ? 20.217 -0.628 -33.094 1.00 95.94 94 GLY A CA 1
ATOM 691 C C . GLY A 1 94 ? 19.454 -1.320 -31.959 1.00 95.94 94 GLY A C 1
ATOM 692 O O . GLY A 1 94 ? 18.221 -1.306 -32.013 1.00 95.94 94 GLY A O 1
ATOM 693 N N . MET A 1 95 ? 20.138 -1.863 -30.939 1.00 96.81 95 MET A N 1
ATOM 694 C CA . MET A 1 95 ? 19.501 -2.410 -29.733 1.00 96.81 95 MET A CA 1
ATOM 695 C C . MET A 1 95 ? 18.625 -1.347 -29.065 1.00 96.81 95 MET A C 1
ATOM 697 O O . MET A 1 95 ? 19.042 -0.198 -28.893 1.00 96.81 95 MET A O 1
ATOM 701 N N . SER A 1 96 ? 17.419 -1.747 -28.683 1.00 98.00 96 SER A N 1
ATOM 702 C CA . SER A 1 96 ? 16.424 -0.897 -28.040 1.00 98.00 96 SER A CA 1
ATOM 703 C C . SER A 1 96 ? 16.418 -1.057 -26.522 1.00 98.00 96 SER A C 1
ATOM 705 O O . SER A 1 96 ? 16.551 -2.155 -25.985 1.00 98.00 96 SER A O 1
ATOM 707 N N . LEU A 1 97 ? 16.240 0.058 -25.825 1.00 98.56 97 LEU A N 1
ATOM 708 C CA . LEU A 1 97 ? 16.067 0.122 -24.382 1.00 98.56 97 LEU A CA 1
ATOM 709 C C . LEU A 1 97 ? 14.799 0.912 -24.085 1.00 98.56 97 LEU A C 1
ATOM 711 O O . LEU A 1 97 ? 14.647 2.050 -24.534 1.00 98.56 97 LEU A O 1
ATOM 715 N N . PHE A 1 98 ? 13.922 0.336 -23.273 1.00 98.69 98 PHE A N 1
ATOM 716 C CA . PHE A 1 98 ? 12.755 1.029 -22.758 1.00 98.69 98 PHE A CA 1
ATOM 717 C C . PHE A 1 98 ? 12.869 1.225 -21.252 1.00 98.69 98 PHE A C 1
ATOM 719 O O . PHE A 1 98 ? 12.987 0.266 -20.496 1.00 98.69 98 PHE A O 1
ATOM 726 N N . VAL A 1 99 ? 12.828 2.474 -20.798 1.00 98.69 99 VAL A N 1
ATOM 727 C CA . VAL A 1 99 ? 12.839 2.807 -19.371 1.00 98.69 99 VAL A CA 1
ATOM 728 C C . VAL A 1 99 ? 11.507 3.440 -19.018 1.00 98.69 99 VAL A C 1
ATOM 730 O O . VAL A 1 99 ? 11.083 4.401 -19.655 1.00 98.69 99 VAL A O 1
ATOM 733 N N . THR A 1 100 ? 10.837 2.933 -17.993 1.00 98.44 100 THR A N 1
ATOM 734 C CA . THR A 1 100 ? 9.594 3.518 -17.476 1.00 98.44 100 THR A CA 1
ATOM 735 C C . THR A 1 100 ? 9.554 3.422 -15.956 1.00 98.44 100 THR A C 1
ATOM 737 O O . THR A 1 100 ? 10.503 2.967 -15.322 1.00 98.44 100 THR A O 1
ATOM 740 N N . GLU A 1 101 ? 8.465 3.877 -15.356 1.00 97.12 101 GLU A N 1
ATOM 741 C CA . GLU A 1 101 ? 8.160 3.679 -13.948 1.00 97.12 101 GLU A CA 1
ATOM 742 C C . GLU A 1 101 ? 6.818 2.964 -13.782 1.00 97.12 101 GLU A C 1
ATOM 744 O O . GLU A 1 101 ? 6.067 2.762 -14.733 1.00 97.12 101 GLU A O 1
ATOM 749 N N . THR A 1 102 ? 6.529 2.545 -12.559 1.00 96.44 102 THR A N 1
ATOM 750 C CA . THR A 1 102 ? 5.450 1.608 -12.228 1.00 96.44 102 THR A CA 1
ATOM 751 C C . THR A 1 102 ? 4.022 2.101 -12.482 1.00 96.44 102 THR A C 1
ATOM 753 O O . THR A 1 102 ? 3.092 1.305 -12.381 1.00 96.44 102 THR A O 1
ATOM 756 N N . THR A 1 103 ? 3.826 3.376 -12.821 1.00 95.38 103 THR A N 1
ATOM 757 C CA . THR A 1 103 ? 2.540 3.950 -13.251 1.00 95.38 103 THR A CA 1
ATOM 758 C C . THR A 1 103 ? 2.463 4.259 -14.749 1.00 95.38 103 THR A C 1
ATOM 760 O O . THR A 1 103 ? 1.407 4.668 -15.230 1.00 95.38 103 THR A O 1
ATOM 763 N N . GLY A 1 104 ? 3.558 4.094 -15.499 1.00 94.94 104 GLY A N 1
ATOM 764 C CA . GLY A 1 104 ? 3.630 4.389 -16.932 1.00 94.94 104 GLY A CA 1
ATOM 765 C C . GLY A 1 104 ? 3.413 5.864 -17.303 1.00 94.94 104 GLY A C 1
ATOM 766 O O . GLY A 1 104 ? 3.224 6.181 -18.478 1.00 94.94 104 GLY A O 1
ATOM 767 N N . ARG A 1 105 ? 3.393 6.794 -16.343 1.00 93.31 105 ARG A N 1
ATOM 768 C CA . ARG A 1 105 ? 3.270 8.243 -16.576 1.00 93.31 105 ARG A CA 1
ATOM 769 C C . ARG A 1 105 ? 4.528 8.798 -17.223 1.00 93.31 105 ARG A C 1
ATOM 771 O O . ARG A 1 105 ? 4.417 9.571 -18.169 1.00 93.31 105 ARG A O 1
ATOM 778 N N . ASN A 1 106 ? 5.692 8.361 -16.748 1.00 96.62 106 ASN A N 1
ATOM 779 C CA . ASN A 1 106 ? 6.978 8.693 -17.349 1.00 96.62 106 ASN A CA 1
ATOM 780 C C . ASN A 1 106 ? 7.560 7.477 -18.072 1.00 96.62 106 ASN A C 1
ATOM 782 O O . ASN A 1 106 ? 7.572 6.362 -17.546 1.00 96.62 106 ASN A O 1
ATOM 786 N N . PHE A 1 107 ? 8.062 7.695 -19.283 1.00 98.06 107 PHE A N 1
ATOM 787 C CA . PHE A 1 107 ? 8.790 6.683 -20.034 1.00 98.06 107 PHE A CA 1
ATOM 788 C C . PHE A 1 107 ? 9.778 7.327 -21.009 1.00 98.06 107 PHE A C 1
ATOM 790 O O . PHE A 1 107 ? 9.639 8.488 -21.403 1.00 98.06 107 PHE A O 1
ATOM 797 N N . GLY A 1 108 ? 10.798 6.566 -21.384 1.00 98.25 108 GLY A N 1
ATOM 798 C CA . GLY A 1 108 ? 11.788 6.920 -22.386 1.00 98.25 108 GLY A CA 1
ATOM 799 C C . GLY A 1 108 ? 12.137 5.690 -23.211 1.00 98.25 108 GLY A C 1
ATOM 800 O O . GLY A 1 108 ? 12.426 4.630 -22.659 1.00 98.25 108 GLY A O 1
ATOM 801 N N . PHE A 1 109 ? 12.098 5.842 -24.531 1.00 98.62 109 PHE A N 1
ATOM 802 C CA . PHE A 1 109 ? 12.549 4.830 -25.473 1.00 98.62 109 PHE A CA 1
ATOM 803 C C . PHE A 1 109 ? 13.877 5.280 -26.075 1.00 98.62 109 PHE A C 1
ATOM 805 O O . PHE A 1 109 ? 14.047 6.445 -26.443 1.00 98.62 109 PHE A O 1
ATOM 812 N N . PHE A 1 110 ? 14.834 4.364 -26.135 1.00 98.50 110 PHE A N 1
ATOM 813 C CA . PHE A 1 110 ? 16.188 4.641 -26.577 1.00 98.50 110 PHE A CA 1
ATOM 814 C C . PHE A 1 110 ? 16.651 3.563 -27.538 1.00 98.50 110 PHE A C 1
ATOM 816 O O . PHE A 1 110 ? 16.290 2.394 -27.408 1.00 98.50 110 PHE A O 1
ATOM 823 N N . ARG A 1 111 ? 17.509 3.953 -28.473 1.00 98.12 111 ARG A N 1
ATOM 824 C CA . ARG A 1 111 ? 18.174 3.033 -29.386 1.00 98.12 111 ARG A CA 1
ATOM 825 C C . ARG A 1 111 ? 19.663 3.304 -29.403 1.00 98.12 111 ARG A C 1
ATOM 827 O O . ARG A 1 111 ? 20.090 4.457 -29.342 1.00 98.12 111 ARG A O 1
ATOM 834 N N . ILE A 1 112 ? 20.458 2.248 -29.492 1.00 96.62 112 ILE A N 1
ATOM 835 C CA . ILE A 1 112 ? 21.899 2.390 -29.657 1.00 96.62 112 ILE A CA 1
ATOM 836 C C . ILE A 1 112 ? 22.196 2.907 -31.060 1.00 96.62 112 ILE A C 1
ATOM 838 O O . ILE A 1 112 ? 21.863 2.250 -32.048 1.00 96.62 112 ILE A O 1
ATOM 842 N N . ARG A 1 113 ? 22.825 4.084 -31.115 1.00 95.31 113 ARG A N 1
ATOM 843 C CA . ARG A 1 113 ? 23.397 4.687 -32.317 1.00 95.31 113 ARG A CA 1
ATOM 844 C C . ARG A 1 113 ? 24.833 5.112 -32.047 1.00 95.31 113 ARG A C 1
ATOM 846 O O . ARG A 1 113 ? 25.083 5.849 -31.090 1.00 95.31 113 ARG A O 1
ATOM 853 N N . ASN A 1 114 ? 25.774 4.676 -32.878 1.00 91.31 114 ASN A N 1
ATOM 854 C CA . ASN A 1 114 ? 27.207 4.954 -32.713 1.00 91.31 114 ASN A CA 1
ATOM 855 C C . ASN A 1 114 ? 27.717 4.595 -31.300 1.00 91.31 114 ASN A C 1
ATOM 857 O O . ASN A 1 114 ? 28.465 5.353 -30.674 1.00 91.31 114 ASN A O 1
ATOM 861 N N . GLY A 1 115 ? 27.255 3.460 -30.762 1.00 87.25 115 GLY A N 1
ATOM 862 C CA . GLY A 1 115 ? 27.660 2.967 -29.441 1.00 87.25 115 GLY A CA 1
ATOM 863 C C . GLY A 1 115 ? 27.133 3.765 -28.238 1.00 87.25 115 GLY A C 1
ATOM 864 O O . GLY A 1 115 ? 27.677 3.623 -27.142 1.00 87.25 115 GLY A O 1
ATOM 865 N N . ARG A 1 116 ? 26.106 4.610 -28.408 1.00 92.88 116 ARG A N 1
ATOM 866 C CA . ARG A 1 116 ? 25.436 5.341 -27.315 1.00 92.88 116 ARG A CA 1
ATOM 867 C C . ARG A 1 116 ? 23.919 5.229 -27.425 1.00 92.88 116 ARG A C 1
ATOM 869 O O . ARG A 1 116 ? 23.390 5.153 -28.528 1.00 92.88 116 ARG A O 1
ATOM 876 N N . PHE A 1 117 ? 23.216 5.272 -26.294 1.00 96.44 117 PHE A N 1
ATOM 877 C CA . PHE A 1 117 ? 21.756 5.368 -26.286 1.00 96.44 117 PHE A CA 1
ATOM 878 C C . PHE A 1 117 ? 21.309 6.761 -26.732 1.00 96.44 117 PHE A C 1
ATOM 880 O O . PHE A 1 117 ? 21.650 7.765 -26.109 1.00 96.44 117 PHE A O 1
ATOM 887 N N . VAL A 1 118 ? 20.527 6.812 -27.806 1.00 97.50 118 VAL A N 1
ATOM 888 C CA . VAL A 1 118 ? 19.883 8.021 -28.322 1.00 97.50 118 VAL A CA 1
ATOM 889 C C . VAL A 1 118 ? 18.382 7.876 -28.126 1.00 97.50 118 VAL A C 1
ATOM 891 O O . VAL A 1 118 ? 17.817 6.821 -28.409 1.00 97.50 118 VAL A O 1
ATOM 894 N N . LYS A 1 119 ? 17.738 8.924 -27.607 1.00 97.31 119 LYS A N 1
ATOM 895 C CA . LYS A 1 119 ? 16.2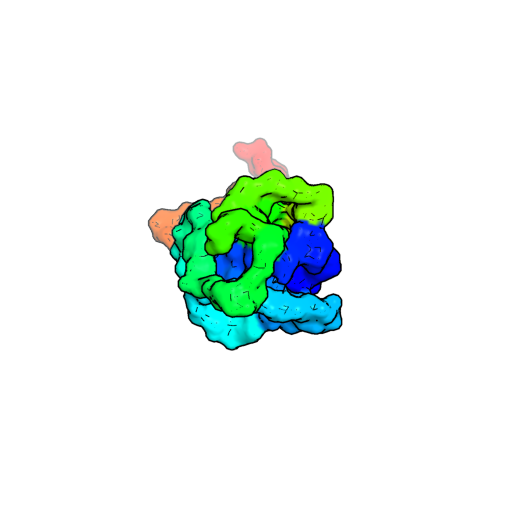90 8.940 -27.389 1.00 97.31 119 LYS A CA 1
ATOM 896 C C . LYS A 1 119 ? 15.557 8.887 -28.732 1.00 97.31 119 LYS A C 1
ATOM 898 O O . LYS A 1 119 ? 15.877 9.655 -29.635 1.00 97.31 119 LYS A O 1
ATOM 903 N N . GLU A 1 120 ? 14.566 8.013 -28.832 1.00 97.00 120 GLU A N 1
ATOM 904 C CA . GLU A 1 120 ? 13.685 7.862 -29.992 1.00 97.00 120 GLU A CA 1
ATOM 905 C C . GLU A 1 120 ? 12.218 7.847 -29.541 1.00 97.00 120 GLU A C 1
ATOM 907 O O . GLU A 1 120 ? 11.910 7.750 -28.348 1.00 97.00 120 GLU A O 1
ATOM 912 N N . GLU A 1 121 ? 11.300 7.963 -30.498 1.00 96.94 121 GLU A N 1
ATOM 913 C CA . GLU A 1 121 ? 9.879 7.752 -30.231 1.00 96.94 121 GLU A CA 1
ATOM 914 C C . GLU A 1 121 ? 9.600 6.270 -29.955 1.00 96.94 121 GLU A C 1
ATOM 916 O O . GLU A 1 121 ? 10.164 5.376 -30.589 1.00 96.94 121 GLU A O 1
ATOM 921 N N . ALA A 1 122 ? 8.728 6.010 -28.982 1.00 96.62 122 ALA A N 1
ATOM 922 C CA . ALA A 1 122 ? 8.321 4.656 -28.643 1.00 96.62 122 ALA A CA 1
ATOM 923 C C . ALA A 1 122 ? 7.419 4.088 -29.749 1.00 96.62 122 ALA A C 1
ATOM 925 O O . ALA A 1 122 ? 6.427 4.706 -30.131 1.00 96.62 122 ALA A O 1
ATOM 926 N N . GLY A 1 123 ? 7.753 2.894 -30.244 1.00 96.44 123 GLY A N 1
ATOM 927 C CA . GLY A 1 123 ? 6.934 2.199 -31.236 1.00 96.44 123 GLY A CA 1
ATOM 928 C C . GLY A 1 123 ? 5.597 1.683 -30.674 1.00 96.44 123 GLY A C 1
ATOM 929 O O . GLY A 1 123 ? 5.383 1.707 -29.457 1.00 96.44 123 GLY A O 1
ATOM 930 N N . PRO A 1 124 ? 4.710 1.149 -31.537 1.00 98.19 124 PRO A N 1
ATOM 931 C CA . PRO A 1 124 ? 3.369 0.704 -31.144 1.00 98.19 124 PRO A CA 1
ATOM 932 C C . PRO A 1 124 ? 3.350 -0.325 -30.006 1.00 98.19 124 PRO A C 1
ATOM 934 O O . PRO A 1 124 ? 2.535 -0.209 -29.097 1.00 98.19 124 PRO A O 1
ATOM 937 N N . GLU A 1 125 ? 4.273 -1.290 -29.997 1.00 98.31 125 GLU A N 1
ATOM 938 C CA . GLU A 1 125 ? 4.340 -2.321 -28.948 1.00 98.31 125 GLU A CA 1
ATOM 939 C C . GLU A 1 125 ? 4.749 -1.747 -27.580 1.00 98.31 125 GLU A C 1
ATOM 941 O O . GLU A 1 125 ? 4.178 -2.108 -26.550 1.00 98.31 125 GLU A O 1
ATOM 946 N N . ALA A 1 126 ? 5.694 -0.802 -27.558 1.00 97.94 126 ALA A N 1
ATOM 947 C CA . ALA A 1 126 ? 6.094 -0.113 -26.331 1.00 97.94 126 ALA A CA 1
ATOM 948 C C . ALA A 1 126 ? 4.964 0.779 -25.797 1.00 97.94 126 ALA A C 1
ATOM 950 O O . ALA A 1 126 ? 4.702 0.801 -24.594 1.00 97.94 126 ALA A O 1
ATOM 951 N N . MET A 1 127 ? 4.239 1.457 -26.691 1.00 98.38 127 MET A N 1
ATOM 952 C CA . MET A 1 127 ? 3.044 2.208 -26.312 1.00 98.38 127 MET A CA 1
ATOM 953 C C . MET A 1 127 ? 1.936 1.289 -25.801 1.00 98.38 127 MET A C 1
ATOM 955 O O . MET A 1 127 ? 1.306 1.611 -24.793 1.00 98.38 127 MET A O 1
ATOM 959 N N . LYS A 1 128 ? 1.762 0.105 -26.401 1.00 98.50 128 LYS A N 1
ATOM 960 C CA . LYS A 1 128 ? 0.785 -0.876 -25.930 1.00 98.50 128 LYS A CA 1
ATOM 961 C C . LYS A 1 128 ? 1.090 -1.362 -24.516 1.00 98.50 128 LYS A C 1
ATOM 963 O O . LYS A 1 128 ? 0.178 -1.495 -23.702 1.00 98.50 128 LYS A O 1
ATOM 968 N N . PHE A 1 129 ? 2.365 -1.591 -24.205 1.00 98.31 129 PHE A N 1
ATOM 969 C CA . PHE A 1 129 ? 2.792 -1.899 -22.843 1.00 98.31 129 PHE A CA 1
ATOM 970 C C . PHE A 1 129 ? 2.419 -0.772 -21.862 1.00 98.31 129 PHE A C 1
ATOM 972 O O . PHE A 1 129 ? 1.865 -1.054 -20.800 1.00 98.31 129 PHE A O 1
ATOM 979 N N . ILE A 1 130 ? 2.653 0.494 -22.222 1.00 98.00 130 ILE A N 1
ATOM 980 C CA . ILE A 1 130 ? 2.302 1.645 -21.375 1.00 98.00 130 ILE A CA 1
ATOM 981 C C . ILE A 1 130 ? 0.795 1.771 -21.152 1.00 98.00 130 ILE A C 1
ATOM 983 O O . ILE A 1 130 ? 0.382 2.055 -20.029 1.00 98.00 130 ILE A O 1
ATOM 987 N N . GLU A 1 131 ? -0.024 1.562 -22.183 1.00 97.56 131 GLU A N 1
ATOM 988 C CA . GLU A 1 131 ? -1.488 1.562 -22.055 1.00 97.56 131 GLU A CA 1
ATOM 989 C C . GLU A 1 131 ? -1.944 0.538 -21.016 1.00 97.56 131 GLU A C 1
ATOM 991 O O . GLU A 1 131 ? -2.584 0.893 -20.030 1.00 97.56 131 GLU A O 1
ATOM 996 N N . VAL A 1 132 ? -1.526 -0.718 -21.187 1.00 97.12 132 VAL A N 1
ATOM 997 C CA . VAL A 1 132 ? -1.918 -1.805 -20.285 1.00 97.12 132 VAL A CA 1
ATOM 998 C C . VAL A 1 132 ? -1.389 -1.563 -18.868 1.00 97.12 132 VAL A C 1
ATOM 1000 O O . VAL A 1 132 ? -2.099 -1.819 -17.901 1.00 97.12 132 VAL A O 1
ATOM 1003 N N . LEU A 1 133 ? -0.176 -1.022 -18.716 1.00 96.94 133 LEU A N 1
ATOM 1004 C CA . LEU A 1 133 ? 0.368 -0.665 -17.404 1.00 96.94 133 LEU A CA 1
ATOM 1005 C C . LEU A 1 133 ? -0.472 0.423 -16.715 1.00 96.94 133 LEU A C 1
ATOM 1007 O O . LEU A 1 133 ? -0.794 0.300 -15.531 1.00 96.94 133 LEU A O 1
ATOM 1011 N N . ARG A 1 134 ? -0.859 1.474 -17.446 1.00 96.19 134 ARG A N 1
ATOM 1012 C CA . ARG A 1 134 ? -1.685 2.572 -16.917 1.00 96.19 134 ARG A CA 1
ATOM 1013 C C . ARG A 1 134 ? -3.074 2.101 -16.506 1.00 96.19 134 ARG A C 1
ATOM 1015 O O . ARG A 1 134 ? -3.550 2.529 -15.457 1.00 96.19 134 ARG A O 1
ATOM 1022 N N . ASP A 1 135 ? -3.667 1.185 -17.263 1.00 95.38 135 ASP A N 1
ATOM 1023 C CA . ASP A 1 135 ? -4.989 0.619 -16.970 1.00 95.38 135 ASP A CA 1
ATOM 1024 C C . ASP A 1 135 ? -5.011 -0.224 -15.682 1.00 95.38 135 ASP A C 1
ATOM 1026 O O . ASP A 1 135 ? -6.075 -0.491 -15.130 1.00 95.38 135 ASP A O 1
ATOM 1030 N N . THR A 1 136 ? -3.843 -0.602 -15.147 1.00 93.75 136 THR A N 1
ATOM 1031 C CA . THR A 1 136 ? -3.727 -1.271 -13.835 1.00 93.75 136 THR A CA 1
ATOM 1032 C C . THR A 1 136 ? -3.523 -0.320 -12.654 1.00 93.75 136 THR A C 1
ATOM 1034 O O . THR A 1 136 ? -3.321 -0.764 -11.521 1.00 93.75 136 THR A O 1
ATOM 1037 N N . CYS A 1 137 ? -3.546 0.994 -12.887 1.00 92.88 137 CYS A N 1
ATOM 1038 C CA . CYS A 1 137 ? -3.406 1.986 -11.828 1.00 92.88 137 CYS A CA 1
ATOM 1039 C C . CYS A 1 137 ? -4.765 2.443 -11.291 1.00 92.88 137 CYS A C 1
ATOM 1041 O O . CYS A 1 137 ? -5.665 2.801 -12.042 1.00 92.88 137 CYS A O 1
ATOM 1043 N N . GLU A 1 138 ? -4.866 2.561 -9.968 1.00 91.06 138 GLU A N 1
ATOM 1044 C CA . GLU A 1 138 ? -6.057 3.090 -9.293 1.00 91.06 138 GLU A CA 1
ATOM 1045 C C . GLU A 1 138 ? -5.797 4.468 -8.672 1.00 91.06 138 GLU A C 1
ATOM 1047 O O . GLU A 1 138 ? -4.651 4.914 -8.528 1.00 91.06 138 GLU A O 1
ATOM 1052 N N . GLN A 1 139 ? -6.846 5.167 -8.241 1.00 88.44 139 GLN A N 1
ATOM 1053 C CA . GLN A 1 139 ? -6.684 6.402 -7.477 1.00 88.44 139 GLN A CA 1
ATOM 1054 C C . GLN A 1 139 ? -5.933 6.122 -6.165 1.00 88.44 139 GLN A C 1
ATOM 1056 O O . GLN A 1 139 ? -6.235 5.186 -5.433 1.00 88.44 139 GLN A O 1
ATOM 1061 N N . SER A 1 140 ? -4.919 6.934 -5.851 1.00 85.00 140 SER A N 1
ATOM 1062 C CA . SER A 1 140 ? -4.248 6.828 -4.552 1.00 85.00 140 SER A CA 1
ATOM 1063 C C . SER A 1 140 ? -5.133 7.440 -3.471 1.00 85.00 140 SER A C 1
ATOM 1065 O O . SER A 1 140 ? -5.460 8.621 -3.557 1.00 85.00 140 SER A O 1
ATOM 1067 N N . ARG A 1 141 ? -5.488 6.655 -2.455 1.00 86.25 141 ARG A N 1
ATOM 1068 C CA . ARG A 1 141 ? -6.236 7.112 -1.278 1.00 86.25 141 ARG A CA 1
ATOM 1069 C C . ARG A 1 141 ? -5.398 6.895 -0.022 1.00 86.25 141 ARG A C 1
ATOM 1071 O O . ARG A 1 141 ? -4.574 5.984 0.022 1.00 86.25 141 ARG A O 1
ATOM 1078 N N . VAL A 1 142 ? -5.586 7.755 0.973 1.00 88.12 142 VAL A N 1
ATOM 1079 C CA . VAL A 1 142 ? -5.016 7.562 2.310 1.00 88.12 142 VAL A CA 1
ATOM 1080 C C . VAL A 1 142 ? -6.028 6.768 3.120 1.00 88.12 142 VAL A C 1
ATOM 1082 O O . VAL A 1 142 ? -7.184 7.168 3.207 1.00 88.12 142 VAL A O 1
ATOM 1085 N N . SER A 1 143 ? -5.600 5.656 3.706 1.00 87.12 143 SER A N 1
ATOM 1086 C CA . SER A 1 143 ? -6.417 4.906 4.658 1.00 87.12 143 SER A CA 1
ATOM 1087 C C . SER A 1 143 ? -6.069 5.354 6.071 1.00 87.12 143 SER A C 1
ATOM 1089 O O . SER A 1 143 ? -4.892 5.433 6.425 1.00 87.12 143 SER A O 1
ATOM 1091 N N . ALA A 1 144 ? -7.086 5.630 6.881 1.00 92.62 144 ALA A N 1
ATOM 1092 C CA . ALA A 1 144 ? -6.930 5.963 8.288 1.00 92.62 144 ALA A CA 1
ATOM 1093 C C . ALA A 1 144 ? -7.782 5.012 9.129 1.00 92.62 144 ALA A C 1
ATOM 1095 O O . ALA A 1 144 ? -8.944 4.751 8.818 1.00 92.62 144 ALA A O 1
ATOM 1096 N N . VAL A 1 145 ? -7.192 4.497 10.203 1.00 95.94 145 VAL A N 1
ATOM 1097 C CA . VAL A 1 145 ? -7.869 3.641 11.177 1.00 95.94 145 VAL A CA 1
ATOM 1098 C C . VAL A 1 145 ? -7.615 4.190 12.571 1.00 95.94 145 VAL A C 1
ATOM 1100 O O . VAL A 1 145 ? -6.497 4.599 12.883 1.00 95.94 145 VAL A O 1
ATOM 1103 N N . PHE A 1 146 ? -8.632 4.176 13.428 1.00 95.75 146 PHE A N 1
ATOM 1104 C CA . PHE A 1 146 ? -8.412 4.374 14.856 1.00 95.75 146 PHE A CA 1
ATOM 1105 C C . PHE A 1 146 ? -8.092 3.039 15.508 1.00 95.75 146 PHE A C 1
ATOM 1107 O O . PHE A 1 146 ? -8.886 2.106 15.415 1.00 95.75 146 PHE A O 1
ATOM 1114 N N . ALA A 1 147 ? -6.956 2.980 16.200 1.00 96.31 147 ALA A N 1
ATOM 1115 C CA . ALA A 1 147 ? -6.634 1.940 17.166 1.00 96.31 147 ALA A CA 1
ATOM 1116 C C . ALA A 1 147 ? -6.848 2.512 18.568 1.00 96.31 147 ALA A C 1
ATOM 1118 O O . ALA A 1 147 ? -6.109 3.399 18.993 1.00 96.31 147 ALA A O 1
ATOM 1119 N N . ALA A 1 148 ? -7.885 2.053 19.264 1.00 94.38 148 ALA A N 1
ATOM 1120 C CA . ALA A 1 148 ? -8.295 2.638 20.536 1.00 94.38 148 ALA A CA 1
ATOM 1121 C C . ALA A 1 148 ? -8.791 1.582 21.528 1.00 94.38 148 ALA A C 1
ATOM 1123 O O . ALA A 1 148 ? -9.092 0.444 21.169 1.00 94.38 148 ALA A O 1
ATOM 1124 N N . GLY A 1 149 ? -8.869 1.978 22.797 1.00 94.31 149 GLY A N 1
ATOM 1125 C CA . GLY A 1 149 ? -9.361 1.149 23.889 1.00 94.31 149 GLY A CA 1
ATOM 1126 C C . GLY A 1 149 ? -10.404 1.883 24.715 1.00 94.31 149 GLY A C 1
ATOM 1127 O O . GLY A 1 149 ? -10.277 3.077 24.986 1.00 94.31 149 GLY A O 1
ATOM 1128 N N . VAL A 1 150 ? -11.439 1.165 25.143 1.00 95.19 150 VAL A N 1
ATOM 1129 C CA . VAL A 1 150 ? -12.469 1.735 26.009 1.00 95.19 150 VAL A CA 1
ATOM 1130 C C . VAL A 1 150 ? -11.994 1.717 27.462 1.00 95.19 150 VAL A C 1
ATOM 1132 O O . VAL A 1 150 ? -11.852 0.664 28.098 1.00 95.19 150 VAL A O 1
ATOM 1135 N N . GLY A 1 151 ? -11.798 2.914 28.014 1.00 91.62 151 GLY A N 1
ATOM 1136 C CA . GLY A 1 151 ? -11.421 3.121 29.409 1.00 91.62 151 GLY A CA 1
ATOM 1137 C C . GLY A 1 151 ? -12.421 2.539 30.417 1.00 91.62 151 GLY A C 1
ATOM 1138 O O . GLY A 1 151 ? -13.564 2.199 30.100 1.00 91.62 151 GLY A O 1
ATOM 1139 N N . GLY A 1 152 ? -11.981 2.391 31.668 1.00 90.56 152 GLY A N 1
ATOM 1140 C CA . GLY A 1 152 ? -12.843 1.923 32.760 1.00 90.56 152 GLY A CA 1
ATOM 1141 C C . GLY A 1 152 ? -14.008 2.875 33.043 1.00 90.56 152 GLY A C 1
ATOM 1142 O O . GLY A 1 152 ? -15.133 2.416 33.206 1.00 90.56 152 GLY A O 1
ATOM 1143 N N . SER A 1 153 ? -13.757 4.188 33.013 1.00 89.38 153 SER A N 1
ATOM 1144 C CA . SER A 1 153 ? -14.768 5.234 33.225 1.00 89.38 153 SER A CA 1
ATOM 1145 C C . SER A 1 153 ? -15.886 5.195 32.180 1.00 89.38 153 SER A C 1
ATOM 1147 O O . SER A 1 153 ? -17.059 5.193 32.539 1.00 89.38 153 SER A O 1
ATOM 1149 N N . ALA A 1 154 ? -15.539 5.068 30.895 1.00 91.62 154 ALA A N 1
ATOM 1150 C CA . ALA A 1 154 ? -16.522 4.940 29.819 1.00 91.62 154 ALA A CA 1
ATOM 1151 C C . ALA A 1 154 ? -17.404 3.689 29.988 1.00 91.62 154 ALA A C 1
ATOM 1153 O O . ALA A 1 154 ? -18.617 3.751 29.812 1.00 91.62 154 ALA A O 1
ATOM 1154 N N . ARG A 1 155 ? -16.818 2.557 30.404 1.00 95.19 155 ARG A N 1
ATOM 1155 C CA . ARG A 1 155 ? -17.578 1.327 30.699 1.00 95.19 155 ARG A CA 1
ATOM 1156 C C . ARG A 1 155 ? -18.440 1.453 31.958 1.00 95.19 155 ARG A C 1
ATOM 1158 O O . ARG A 1 155 ? -19.534 0.897 31.994 1.00 95.19 155 ARG A O 1
ATOM 1165 N N . ALA A 1 156 ? -17.972 2.188 32.967 1.00 93.69 156 ALA A N 1
ATOM 1166 C CA . ALA A 1 156 ? -18.722 2.448 34.196 1.00 93.69 156 ALA A CA 1
ATOM 1167 C C . ALA A 1 156 ? -19.986 3.290 33.947 1.00 93.69 156 ALA A C 1
ATOM 1169 O O . ALA A 1 156 ? -20.992 3.110 34.632 1.00 93.69 156 ALA A O 1
ATOM 1170 N N . GLY A 1 157 ? -19.968 4.148 32.920 1.00 92.88 157 GLY A N 1
ATOM 1171 C CA . GLY A 1 157 ? -21.156 4.869 32.453 1.00 92.88 157 GLY A CA 1
ATOM 1172 C C . GLY A 1 157 ? -22.269 3.958 31.917 1.00 92.88 157 GLY A C 1
ATOM 1173 O O . GLY A 1 157 ? -23.423 4.363 31.890 1.00 92.88 157 GLY A O 1
ATOM 1174 N N . VAL A 1 158 ? -21.948 2.715 31.541 1.00 94.56 158 VAL A N 1
ATOM 1175 C CA . VAL A 1 158 ? -22.917 1.730 31.030 1.00 94.56 158 VAL A CA 1
ATOM 1176 C C . VAL A 1 158 ? -23.370 0.773 32.131 1.00 94.56 158 VAL A C 1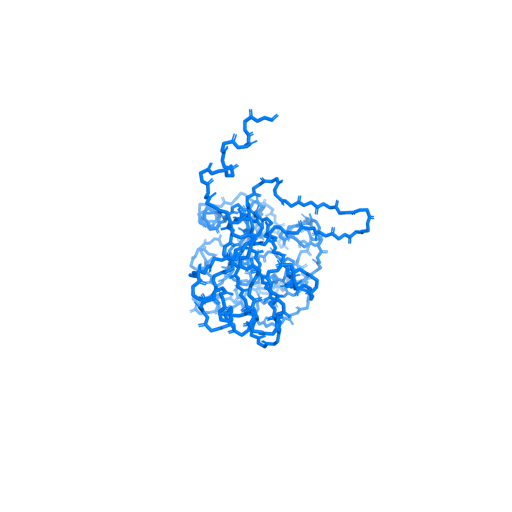
ATOM 1178 O O . VAL A 1 158 ? -24.552 0.457 32.238 1.00 94.56 158 VAL A O 1
ATOM 1181 N N . THR A 1 159 ? -22.434 0.286 32.948 1.00 95.69 159 THR A N 1
ATOM 1182 C CA . THR A 1 159 ? -22.699 -0.726 33.978 1.00 95.69 159 THR A CA 1
ATOM 1183 C C . THR A 1 159 ? -21.857 -0.512 35.231 1.00 95.69 159 THR A C 1
ATOM 1185 O O . THR A 1 159 ? -20.698 -0.106 35.162 1.00 95.69 159 THR A O 1
ATOM 1188 N N . LYS A 1 160 ? -22.399 -0.916 36.384 1.00 94.75 160 LYS A N 1
ATOM 1189 C CA . LYS A 1 160 ? -21.666 -1.008 37.656 1.00 94.75 160 LYS A CA 1
ATOM 1190 C C . LYS A 1 160 ? -20.566 -2.086 37.640 1.00 94.75 160 LYS A C 1
ATOM 1192 O O . LYS A 1 160 ? -19.700 -2.080 38.508 1.00 94.75 160 LYS A O 1
ATOM 1197 N N . ASN A 1 161 ? -20.567 -3.007 36.665 1.00 94.38 161 ASN A N 1
ATOM 1198 C CA . ASN A 1 161 ? -19.555 -4.058 36.503 1.00 94.38 161 ASN A CA 1
ATOM 1199 C C . ASN A 1 161 ? -18.909 -4.044 35.095 1.00 94.38 161 ASN A C 1
ATOM 1201 O O . ASN A 1 161 ? -19.315 -4.801 34.204 1.00 94.38 161 ASN A O 1
ATOM 1205 N N . PRO A 1 162 ? -17.846 -3.241 34.884 1.00 94.31 162 PRO A N 1
ATOM 1206 C CA . PRO A 1 162 ? -17.168 -3.106 33.588 1.00 94.31 162 PRO A CA 1
ATOM 1207 C C . PRO A 1 162 ? -16.617 -4.413 32.995 1.00 94.31 162 PRO A C 1
ATOM 1209 O O . PRO A 1 162 ? -16.509 -4.551 31.770 1.00 94.31 162 PRO A O 1
ATOM 1212 N N . ILE A 1 163 ? -16.264 -5.387 33.842 1.00 95.19 163 ILE A N 1
ATOM 1213 C CA . ILE A 1 163 ? -15.756 -6.691 33.393 1.00 95.19 163 ILE A CA 1
ATOM 1214 C C . ILE A 1 163 ? -16.889 -7.517 32.778 1.00 95.19 163 ILE A C 1
ATOM 1216 O O . ILE A 1 163 ? -16.673 -8.156 31.748 1.00 95.19 163 ILE A O 1
ATOM 1220 N N . LYS A 1 164 ? -18.102 -7.486 33.349 1.00 96.62 164 LYS A N 1
ATOM 1221 C CA . LYS A 1 164 ? -19.264 -8.173 32.761 1.00 96.62 164 LYS A CA 1
ATOM 1222 C C . LYS A 1 164 ? -19.623 -7.616 31.385 1.00 96.62 164 LYS A C 1
ATOM 1224 O O . LYS A 1 164 ? -19.826 -8.411 30.475 1.00 96.62 164 LYS A O 1
ATOM 1229 N N . LEU A 1 165 ? -19.619 -6.290 31.206 1.00 97.25 165 LEU A N 1
ATOM 1230 C CA . LEU A 1 165 ? -19.806 -5.676 29.882 1.00 97.25 165 LEU A CA 1
ATOM 1231 C C . LEU A 1 165 ? -18.738 -6.150 28.896 1.00 97.25 165 LEU A C 1
ATOM 1233 O O . LEU A 1 165 ? -19.065 -6.586 27.798 1.00 97.25 165 LEU A O 1
ATOM 1237 N N . THR A 1 166 ? -17.471 -6.126 29.315 1.00 96.88 166 THR A N 1
ATOM 1238 C CA . THR A 1 166 ? -16.354 -6.609 28.493 1.00 96.88 166 THR A CA 1
ATOM 1239 C C . THR A 1 166 ? -16.596 -8.055 28.042 1.00 96.88 166 THR A C 1
ATOM 1241 O O . THR A 1 166 ? -16.579 -8.340 26.849 1.00 96.88 166 THR A O 1
ATOM 1244 N N . LYS A 1 167 ? -16.912 -8.966 28.973 1.00 96.94 167 LYS A N 1
ATOM 1245 C CA . LYS A 1 167 ? -17.223 -10.370 28.656 1.00 96.94 167 LYS A CA 1
ATOM 1246 C C . LYS A 1 167 ? -18.448 -10.516 27.747 1.00 96.94 167 LYS A C 1
ATOM 1248 O O . LYS A 1 167 ? -18.453 -11.390 26.890 1.00 96.94 167 LYS A O 1
ATOM 1253 N N . ALA A 1 168 ? -19.471 -9.680 27.916 1.00 97.50 168 ALA A N 1
ATOM 1254 C CA . ALA A 1 168 ? -20.684 -9.724 27.104 1.00 97.50 168 ALA A CA 1
ATOM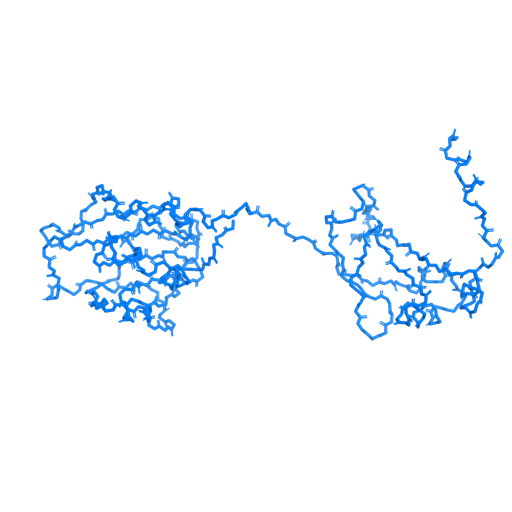 1255 C C . ALA A 1 168 ? -20.449 -9.244 25.661 1.00 97.50 168 ALA A C 1
ATOM 1257 O O . ALA A 1 168 ? -21.022 -9.823 24.739 1.00 97.50 168 ALA A O 1
ATOM 1258 N N . VAL A 1 169 ? -19.574 -8.251 25.459 1.00 97.69 169 VAL A N 1
ATOM 1259 C CA . VAL A 1 169 ? -19.108 -7.828 24.127 1.00 97.69 169 VAL A CA 1
ATOM 1260 C C . VAL A 1 169 ? -18.338 -8.959 23.449 1.00 97.69 169 VAL A C 1
ATOM 1262 O O . VAL A 1 169 ? -18.690 -9.362 22.345 1.00 97.69 169 VAL A O 1
ATOM 1265 N N . HIS A 1 170 ? -17.347 -9.538 24.135 1.00 97.50 170 HIS A N 1
ATOM 1266 C CA . HIS A 1 170 ? -16.575 -10.674 23.604 1.00 97.50 170 HIS A CA 1
ATOM 1267 C C . HIS A 1 170 ? -17.439 -11.911 23.335 1.00 97.50 170 HIS A C 1
ATOM 1269 O O . HIS A 1 170 ? -17.189 -12.646 22.388 1.00 97.50 170 HIS A O 1
ATOM 1275 N N . GLY A 1 171 ? -18.484 -12.125 24.136 1.00 96.38 171 GLY A N 1
ATOM 1276 C CA . GLY A 1 171 ? -19.461 -13.197 23.946 1.00 96.38 171 GLY A CA 1
ATOM 1277 C C . GLY A 1 171 ? -20.552 -12.899 22.913 1.00 96.38 171 GLY A C 1
ATOM 1278 O O . GLY A 1 171 ? -21.490 -13.684 22.804 1.00 96.38 171 GLY A O 1
ATOM 1279 N N . GLY A 1 172 ? -20.498 -11.762 22.208 1.00 96.44 172 GLY A N 1
ATOM 1280 C CA . GLY A 1 172 ? -21.471 -11.388 21.175 1.00 96.44 172 GLY A CA 1
ATOM 1281 C C . GLY A 1 172 ? -22.874 -11.037 21.688 1.00 96.44 172 GLY A C 1
ATOM 1282 O O . GLY A 1 172 ? -23.778 -10.821 20.886 1.00 96.44 172 GLY A O 1
ATOM 1283 N N . LYS A 1 173 ? -23.076 -10.955 23.010 1.00 97.69 173 LYS A N 1
ATOM 1284 C CA . LYS A 1 173 ? -24.354 -10.540 23.616 1.00 97.69 173 LYS A CA 1
ATOM 1285 C C . LYS A 1 173 ? -24.589 -9.031 23.510 1.00 97.69 173 LYS A C 1
ATOM 1287 O O . LYS A 1 173 ? -25.729 -8.580 23.586 1.00 97.69 173 LYS A O 1
ATOM 1292 N N . VAL A 1 174 ? -23.509 -8.261 23.371 1.00 98.19 174 VAL A N 1
ATOM 1293 C CA . VAL A 1 174 ? -23.528 -6.804 23.223 1.00 98.19 174 VAL A CA 1
ATOM 1294 C C . VAL A 1 174 ? -22.816 -6.426 21.931 1.00 98.19 174 VAL A C 1
ATOM 1296 O O . VAL A 1 174 ? -21.630 -6.709 21.767 1.00 98.19 174 VAL A O 1
ATOM 1299 N N . GLY A 1 175 ? -23.536 -5.768 21.026 1.00 97.81 175 GLY A N 1
ATOM 1300 C CA . GLY A 1 175 ? -22.958 -5.126 19.852 1.00 97.81 175 GLY A CA 1
ATOM 1301 C C . GLY A 1 175 ? -22.279 -3.814 20.231 1.00 97.81 175 GLY A C 1
ATOM 1302 O O . GLY A 1 175 ? -22.781 -3.086 21.086 1.00 97.81 175 GLY A O 1
ATOM 1303 N N . VAL A 1 176 ? -21.149 -3.521 19.589 1.00 98.06 176 VAL A N 1
ATOM 1304 C CA . VAL A 1 176 ? -20.426 -2.252 19.725 1.00 98.06 176 VAL A CA 1
ATOM 1305 C C . VAL A 1 176 ? -20.333 -1.600 18.355 1.00 98.06 176 VAL A C 1
ATOM 1307 O O . VAL A 1 176 ? -19.958 -2.263 17.385 1.00 98.06 176 VAL A O 1
ATOM 1310 N N . THR A 1 177 ? -20.629 -0.308 18.289 1.00 98.19 177 THR A N 1
ATOM 1311 C CA . THR A 1 177 ? -20.319 0.544 17.138 1.00 98.19 177 THR A CA 1
ATOM 1312 C C . THR A 1 177 ? -19.564 1.785 17.590 1.00 98.19 177 THR A C 1
ATOM 1314 O O . THR A 1 177 ? -19.573 2.129 18.773 1.00 98.19 177 THR A O 1
ATOM 1317 N N . ILE A 1 178 ? -18.858 2.411 16.648 1.00 97.81 178 ILE A N 1
ATOM 1318 C CA . ILE A 1 178 ? -18.142 3.666 16.851 1.00 97.81 178 ILE A CA 1
ATOM 1319 C C . ILE A 1 178 ? -18.665 4.678 15.835 1.00 97.81 178 ILE A C 1
ATOM 1321 O O . ILE A 1 178 ? -18.340 4.586 14.649 1.00 97.81 178 ILE A O 1
ATOM 1325 N N . GLY A 1 179 ? -19.529 5.598 16.263 1.00 96.12 179 GLY A N 1
ATOM 1326 C CA . GLY A 1 179 ? -20.201 6.542 15.367 1.00 96.12 179 GLY A CA 1
ATOM 1327 C C . GLY A 1 179 ? -20.956 5.829 14.248 1.00 96.12 179 GLY A C 1
ATOM 1328 O O . GLY A 1 179 ? -20.909 6.261 13.097 1.00 96.12 179 GLY A O 1
ATOM 1329 N N . GLY A 1 180 ? -21.580 4.693 14.575 1.00 96.94 180 GLY A N 1
ATOM 1330 C CA . GLY A 1 180 ? -22.279 3.815 13.630 1.00 96.94 180 GLY A CA 1
ATOM 1331 C C . GLY A 1 180 ? -21.394 2.833 12.849 1.00 96.94 180 GLY A C 1
ATOM 1332 O O . GLY A 1 180 ? -21.917 1.880 12.272 1.00 96.94 180 GLY A O 1
ATOM 1333 N N . ALA A 1 181 ? -20.066 2.985 12.858 1.00 97.88 181 ALA A N 1
ATOM 1334 C CA . ALA A 1 181 ? -19.162 2.034 12.217 1.00 97.88 181 ALA A CA 1
ATOM 1335 C C . ALA A 1 181 ? -18.999 0.775 13.071 1.00 97.88 181 ALA A C 1
ATOM 1337 O O . ALA A 1 181 ? -18.761 0.861 14.275 1.00 97.88 181 ALA A O 1
ATOM 1338 N N . ARG A 1 182 ? -19.051 -0.409 12.453 1.00 97.25 182 ARG A N 1
ATOM 1339 C CA . ARG A 1 182 ? -18.730 -1.661 13.148 1.00 97.25 182 ARG A CA 1
ATOM 1340 C C . ARG A 1 182 ? -17.205 -1.830 13.242 1.00 97.25 182 ARG A C 1
ATOM 1342 O O . ARG A 1 182 ? -16.564 -1.958 12.196 1.00 97.25 182 ARG A O 1
ATOM 1349 N N . PRO A 1 183 ? -16.617 -1.860 14.451 1.00 97.75 183 PRO A N 1
ATOM 1350 C CA . PRO A 1 183 ? -15.188 -2.060 14.619 1.00 97.75 183 PRO A CA 1
ATOM 1351 C C . PRO A 1 183 ? -14.793 -3.543 14.535 1.00 97.75 183 PRO A C 1
ATOM 1353 O O . PRO A 1 183 ? -15.610 -4.442 14.747 1.00 97.75 183 PRO A O 1
ATOM 1356 N N . PHE A 1 184 ? -13.503 -3.793 14.324 1.00 97.81 184 PHE A N 1
ATOM 1357 C CA . PHE A 1 184 ? -12.861 -5.048 14.701 1.00 97.81 184 PHE A CA 1
ATOM 1358 C C . PHE A 1 184 ? -12.465 -4.974 16.180 1.00 97.81 184 PHE A C 1
ATOM 1360 O O . PHE A 1 184 ? -11.652 -4.130 16.553 1.00 97.81 184 PHE A O 1
ATOM 1367 N N . ILE A 1 185 ? -13.030 -5.840 17.025 1.00 97.56 185 ILE A N 1
ATOM 1368 C CA . ILE A 1 185 ? -12.667 -5.930 18.446 1.00 97.56 185 ILE A CA 1
ATOM 1369 C C . ILE A 1 185 ? -11.467 -6.872 18.596 1.00 97.56 185 ILE A C 1
ATOM 1371 O O . ILE A 1 185 ? -11.530 -8.029 18.182 1.00 97.56 185 ILE A O 1
ATOM 1375 N N . PHE A 1 186 ? -10.381 -6.388 19.200 1.00 97.50 186 PHE A N 1
ATOM 1376 C CA . PHE A 1 186 ? -9.203 -7.202 19.495 1.00 97.50 186 PHE A CA 1
ATOM 1377 C C . PHE A 1 186 ? -9.517 -8.278 20.538 1.00 97.50 186 PHE A C 1
ATOM 1379 O O . PHE A 1 186 ? -10.243 -7.991 21.491 1.00 97.50 186 PHE A O 1
ATOM 1386 N N . PRO A 1 187 ? -8.924 -9.481 20.425 1.00 93.81 187 PRO A N 1
ATOM 1387 C CA . PRO A 1 187 ? -9.034 -10.502 21.460 1.00 93.81 187 PRO A CA 1
ATOM 1388 C C . PRO A 1 187 ? -8.351 -10.059 22.764 1.00 93.81 187 PRO A C 1
ATOM 1390 O O . PRO A 1 187 ? -7.504 -9.165 22.782 1.00 93.81 187 PRO A O 1
ATOM 1393 N N . GLY A 1 188 ? -8.683 -10.740 23.861 1.00 89.44 188 GLY A N 1
ATOM 1394 C CA . GLY A 1 188 ? -8.067 -10.523 25.170 1.00 89.44 188 GLY A CA 1
ATOM 1395 C C . GLY A 1 188 ? -8.925 -9.685 26.116 1.00 89.44 188 GLY A C 1
ATOM 1396 O O . GLY A 1 188 ? -10.153 -9.742 26.097 1.00 89.44 188 GLY A O 1
ATOM 1397 N N . GLY A 1 189 ? -8.266 -8.958 27.018 1.00 88.94 189 GLY A N 1
ATOM 1398 C CA . GLY A 1 189 ? -8.933 -8.140 28.028 1.00 88.94 189 GLY A CA 1
ATOM 1399 C C . GLY A 1 189 ? -9.377 -6.774 27.501 1.00 88.94 189 GLY A C 1
ATOM 1400 O O . GLY A 1 189 ? -8.736 -6.181 26.638 1.00 88.94 189 GLY A O 1
ATOM 1401 N N . GLY A 1 190 ? -10.445 -6.234 28.089 1.00 95.00 190 GLY A N 1
ATOM 1402 C CA . GLY A 1 190 ? -10.983 -4.919 27.728 1.00 95.00 190 GLY A CA 1
ATOM 1403 C C . GLY A 1 190 ? -11.758 -4.915 26.410 1.00 95.00 190 GLY A C 1
ATOM 1404 O O . GLY A 1 190 ? -12.046 -5.961 25.836 1.00 95.00 190 GLY A O 1
ATOM 1405 N N . ILE A 1 191 ? -12.133 -3.720 25.960 1.00 97.31 191 ILE A N 1
ATOM 1406 C CA . ILE A 1 191 ? -12.781 -3.500 24.664 1.00 97.31 191 ILE A CA 1
ATOM 1407 C C . ILE A 1 191 ? -11.812 -2.629 23.872 1.00 97.31 191 ILE A C 1
ATOM 1409 O O . ILE A 1 191 ? -11.857 -1.405 23.956 1.00 97.31 191 ILE A O 1
ATOM 1413 N N . ASN A 1 192 ? -10.866 -3.274 23.200 1.00 97.19 192 ASN A N 1
ATOM 1414 C CA . ASN A 1 192 ? -9.901 -2.615 22.326 1.00 97.19 192 ASN A CA 1
ATOM 1415 C C . ASN A 1 192 ? -10.305 -2.881 20.886 1.00 97.19 192 ASN A C 1
ATOM 1417 O O . ASN A 1 192 ? -10.787 -3.973 20.585 1.00 97.19 192 ASN A O 1
ATOM 1421 N N . PHE A 1 193 ? -10.120 -1.911 20.002 1.00 97.31 193 PHE A N 1
ATOM 1422 C CA . PHE A 1 193 ? -10.643 -2.021 18.654 1.00 97.31 193 PHE A CA 1
ATOM 1423 C C . PHE A 1 193 ? -9.822 -1.301 17.590 1.00 97.31 193 PHE A C 1
ATOM 1425 O O . PHE A 1 193 ? -9.117 -0.332 17.870 1.00 97.31 193 PHE A O 1
ATOM 1432 N N . LEU A 1 194 ? -9.981 -1.782 16.355 1.00 98.12 194 LEU A N 1
ATOM 1433 C CA . LEU A 1 194 ? -9.685 -1.051 15.130 1.00 98.12 194 LEU A CA 1
ATOM 1434 C C . LEU A 1 194 ? -10.992 -0.642 14.464 1.00 98.12 194 LEU A C 1
ATOM 1436 O O . LEU A 1 194 ? -11.897 -1.464 14.312 1.00 98.12 194 LEU A O 1
ATOM 1440 N N . VAL A 1 195 ? -11.085 0.608 14.026 1.00 97.56 195 VAL A N 1
ATOM 1441 C CA . VAL A 1 195 ? -12.225 1.076 13.236 1.00 97.56 195 VAL A CA 1
ATOM 1442 C C . VAL A 1 195 ? -11.766 1.937 12.068 1.00 97.56 195 VAL A C 1
ATOM 1444 O O . VAL A 1 195 ? -10.889 2.789 12.207 1.00 97.56 195 VAL A O 1
ATOM 1447 N N . ASP A 1 196 ? -12.359 1.666 10.911 1.00 96.19 196 ASP A N 1
ATOM 1448 C CA . ASP A 1 196 ? -12.170 2.410 9.671 1.00 96.19 196 ASP A CA 1
ATOM 1449 C C . ASP A 1 196 ? -12.793 3.804 9.799 1.00 96.19 196 ASP A C 1
ATOM 1451 O O . ASP A 1 196 ? -14.000 3.926 10.021 1.00 96.19 196 ASP A O 1
ATOM 1455 N N . VAL A 1 197 ? -11.964 4.842 9.661 1.00 94.44 197 VAL A N 1
ATOM 1456 C CA . VAL A 1 197 ? -12.385 6.241 9.802 1.00 94.44 197 VAL A CA 1
ATOM 1457 C C . VAL A 1 197 ? -13.451 6.614 8.775 1.00 94.44 197 VAL A C 1
ATOM 1459 O O . VAL A 1 197 ? -14.351 7.382 9.102 1.00 94.44 197 VAL A O 1
ATOM 1462 N N . GLU A 1 198 ? -13.412 6.047 7.566 1.00 93.69 198 GLU A N 1
ATOM 1463 C CA . GLU A 1 198 ? -14.367 6.393 6.505 1.00 93.69 198 GLU A CA 1
ATOM 1464 C C . GLU A 1 198 ? -15.784 5.886 6.784 1.00 93.69 198 GLU A C 1
ATOM 1466 O O . GLU A 1 198 ? -16.749 6.380 6.203 1.00 93.69 198 GLU A O 1
ATOM 1471 N N . LYS A 1 199 ? -15.925 4.905 7.681 1.00 95.75 199 LYS A N 1
ATOM 1472 C CA . LYS A 1 199 ? -17.225 4.343 8.065 1.00 95.75 199 LYS A CA 1
ATOM 1473 C C . LYS A 1 199 ? -17.845 5.048 9.265 1.00 95.75 199 LYS A C 1
ATOM 1475 O O . LYS A 1 199 ? -19.025 4.833 9.537 1.00 95.75 199 LYS A O 1
ATOM 1480 N N . ILE A 1 200 ? -17.064 5.839 10.001 1.00 96.19 200 ILE A N 1
ATOM 1481 C CA . ILE A 1 200 ? -17.556 6.612 11.142 1.00 96.19 200 ILE A CA 1
ATOM 1482 C C . ILE A 1 200 ? -18.370 7.784 10.600 1.00 96.19 200 ILE A C 1
ATOM 1484 O O . ILE A 1 200 ? -17.969 8.444 9.641 1.00 96.19 200 ILE A O 1
ATOM 1488 N N . LYS A 1 201 ? -19.514 8.070 11.225 1.00 95.81 201 LYS A N 1
ATOM 1489 C CA . LYS A 1 201 ? -20.332 9.225 10.861 1.00 95.81 201 LYS A CA 1
ATOM 1490 C C . LYS A 1 201 ? -19.496 10.510 10.856 1.00 95.81 201 LYS A C 1
ATOM 1492 O O . LYS A 1 201 ? -18.899 10.896 11.859 1.00 95.81 201 LYS A O 1
ATOM 1497 N N . TYR A 1 202 ? -19.495 11.206 9.723 1.00 93.44 202 TYR A N 1
ATOM 1498 C CA . TYR A 1 202 ? -18.779 12.470 9.592 1.00 93.44 202 TYR A CA 1
ATOM 1499 C C . TYR A 1 202 ? -19.217 13.478 10.669 1.00 93.44 202 TYR A C 1
ATOM 1501 O O . TYR A 1 202 ? -20.405 13.605 10.973 1.00 93.44 202 TYR A O 1
ATOM 1509 N N . GLY A 1 203 ? -18.245 14.190 11.244 1.00 93.00 203 GLY A N 1
ATOM 1510 C CA . GLY A 1 203 ? -18.475 15.197 12.282 1.00 93.00 203 GLY A CA 1
ATOM 1511 C C . GLY A 1 203 ? -18.741 14.645 13.686 1.00 93.00 203 GLY A C 1
ATOM 1512 O O . GLY A 1 203 ? -19.011 15.430 14.587 1.00 93.00 203 GLY A O 1
ATOM 1513 N N . SER A 1 204 ? -18.664 13.326 13.903 1.00 94.00 204 SER A N 1
ATOM 1514 C CA . SER A 1 204 ? -18.917 12.728 15.221 1.00 94.00 204 SER A CA 1
ATOM 1515 C C . SER A 1 204 ? -17.665 12.552 16.090 1.00 94.00 204 SER A C 1
ATOM 1517 O O . SER A 1 204 ? -17.780 12.096 17.223 1.00 94.00 204 SER A O 1
ATOM 1519 N N . ILE A 1 205 ? -16.473 12.847 15.564 1.00 93.44 205 ILE A N 1
ATOM 1520 C CA . ILE A 1 205 ? -15.199 12.742 16.288 1.00 93.44 205 ILE A CA 1
ATOM 1521 C C . ILE A 1 205 ? -14.818 14.124 16.809 1.00 93.44 205 ILE A C 1
ATOM 1523 O O . ILE A 1 205 ? -14.807 15.089 16.045 1.00 93.44 205 ILE A O 1
ATOM 1527 N N . TYR A 1 206 ? -14.441 14.202 18.084 1.00 91.94 206 TYR A N 1
ATOM 1528 C CA . TYR A 1 206 ? -14.007 15.448 18.715 1.00 91.94 206 TYR A CA 1
ATOM 1529 C C . TYR A 1 206 ? -12.549 15.361 19.156 1.00 91.94 206 TYR A C 1
ATOM 1531 O O . TYR A 1 206 ? -12.024 14.279 19.421 1.00 91.94 206 TYR A O 1
ATOM 1539 N N . LEU A 1 207 ? -11.898 16.515 19.256 1.00 92.00 207 LEU A N 1
ATOM 1540 C CA . LEU A 1 207 ? -10.562 16.656 19.821 1.00 92.00 207 LEU A CA 1
ATOM 1541 C C . LEU A 1 207 ? -10.682 17.414 21.141 1.00 92.00 207 LEU A C 1
ATOM 1543 O O . LEU A 1 207 ? -11.343 18.451 21.190 1.00 92.00 207 LEU A O 1
ATOM 1547 N N . SER A 1 208 ? -10.062 16.906 22.204 1.00 89.44 208 SER A N 1
ATOM 1548 C CA . SER A 1 208 ? -9.998 17.639 23.472 1.00 89.44 208 SER A CA 1
ATOM 1549 C C . SER A 1 208 ? -8.706 18.474 23.584 1.00 89.44 208 SER A C 1
ATOM 1551 O O . SER A 1 208 ? -7.757 18.226 22.834 1.00 89.44 208 SER A O 1
ATOM 1553 N N . PRO A 1 209 ? -8.638 19.471 24.495 1.00 90.56 209 PRO A N 1
ATOM 1554 C CA . PRO A 1 209 ? -7.441 20.301 24.686 1.00 90.56 209 PRO A CA 1
ATOM 1555 C C . PRO A 1 209 ? -6.190 19.504 25.073 1.00 90.56 209 PRO A C 1
ATOM 1557 O O . PRO A 1 209 ? -5.074 19.870 24.714 1.00 90.56 209 PRO A O 1
ATOM 1560 N N . THR A 1 210 ? -6.368 18.394 25.788 1.00 86.25 210 THR A N 1
ATOM 1561 C CA . THR A 1 210 ? -5.324 17.379 25.927 1.00 86.25 210 THR A CA 1
ATOM 1562 C C . THR A 1 210 ? -5.341 16.560 24.641 1.00 86.25 210 THR A C 1
ATOM 1564 O O . THR A 1 210 ? -6.377 15.957 24.386 1.00 86.25 210 THR A O 1
ATOM 1567 N N . PRO A 1 211 ? -4.268 16.505 23.831 1.00 82.25 211 PRO A N 1
ATOM 1568 C CA . PRO A 1 211 ? -4.294 15.971 22.463 1.00 82.25 211 PRO A CA 1
ATOM 1569 C C . PRO A 1 211 ? -4.756 14.505 22.415 1.00 82.25 211 PRO A C 1
ATOM 1571 O O . PRO A 1 211 ? -3.966 13.567 22.464 1.00 82.25 211 PRO A O 1
ATOM 1574 N N . SER A 1 212 ? -6.073 14.320 22.359 1.00 86.19 212 SER A N 1
ATOM 1575 C CA . SER A 1 212 ? -6.771 13.049 22.487 1.00 86.19 212 SER A CA 1
ATOM 1576 C C . SER A 1 212 ? -8.081 13.124 21.716 1.00 86.19 212 SER A C 1
ATOM 1578 O O . SER A 1 212 ? -8.833 14.101 21.806 1.00 86.19 212 SER A O 1
ATOM 1580 N N . PHE A 1 213 ? -8.333 12.080 20.934 1.00 91.12 213 PHE A N 1
ATOM 1581 C CA . PHE A 1 213 ? -9.572 11.931 20.192 1.00 91.12 213 PHE A CA 1
ATOM 1582 C C . PHE A 1 213 ? -10.663 11.386 21.109 1.00 91.12 213 PHE A C 1
ATOM 1584 O O . PHE A 1 213 ? -10.452 10.423 21.846 1.00 91.12 213 PHE A O 1
ATOM 1591 N N . ILE A 1 214 ? -11.845 11.982 21.020 1.00 92.56 214 ILE A N 1
ATOM 1592 C CA . ILE A 1 214 ? -13.064 11.490 21.646 1.00 92.56 214 ILE A CA 1
ATOM 1593 C C . ILE A 1 214 ? -13.879 10.826 20.545 1.00 92.56 214 ILE A C 1
ATOM 1595 O O . ILE A 1 214 ? -14.351 11.488 19.617 1.00 92.56 214 ILE A O 1
ATOM 1599 N N . LEU A 1 215 ? -14.019 9.507 20.654 1.00 94.69 215 LEU A N 1
ATOM 1600 C CA . LEU A 1 215 ? -14.816 8.709 19.735 1.00 94.69 215 LEU A CA 1
ATOM 1601 C C . LEU A 1 215 ? -16.178 8.392 20.365 1.00 94.69 215 LEU A C 1
ATOM 1603 O O . LEU A 1 215 ? -16.220 7.976 21.527 1.00 94.69 215 LEU A O 1
ATOM 1607 N N . PRO A 1 216 ? -17.282 8.543 19.619 1.00 94.06 216 PRO A N 1
ATOM 1608 C CA . PRO A 1 216 ? -18.596 8.129 20.081 1.00 94.06 216 PRO A CA 1
ATOM 1609 C C . PRO A 1 216 ? -18.657 6.606 20.042 1.00 94.06 216 PRO A C 1
ATOM 1611 O O . PRO A 1 216 ? -18.394 6.004 19.007 1.00 94.06 216 PRO A O 1
ATOM 1614 N N . ILE A 1 217 ? -18.953 5.986 21.178 1.00 96.06 217 ILE A N 1
ATOM 1615 C CA . ILE A 1 217 ? -19.122 4.540 21.289 1.00 96.06 217 ILE A CA 1
ATOM 1616 C C . ILE A 1 217 ? -20.563 4.235 21.658 1.00 96.06 217 ILE A C 1
ATOM 1618 O O . ILE A 1 217 ? -21.100 4.796 22.614 1.00 96.06 217 ILE A O 1
ATOM 1622 N N . GLU A 1 218 ? -21.173 3.313 20.924 1.00 96.81 218 GLU A N 1
ATOM 1623 C CA . GLU A 1 218 ? -22.527 2.855 21.185 1.00 96.81 218 GLU A CA 1
ATOM 1624 C C . GLU A 1 218 ? -22.536 1.366 21.539 1.00 96.81 218 GLU A C 1
ATOM 1626 O O . GLU A 1 218 ? -21.780 0.566 20.981 1.00 96.81 218 GLU A O 1
ATOM 1631 N N . TYR A 1 219 ? -23.417 0.995 22.469 1.00 97.62 219 TYR A N 1
ATOM 1632 C CA . TYR A 1 219 ? -23.655 -0.387 22.869 1.00 97.62 219 TYR A CA 1
ATOM 1633 C C . TYR A 1 219 ? -25.098 -0.757 22.559 1.00 97.62 219 TYR A C 1
ATOM 1635 O O . TYR A 1 219 ? -26.025 -0.076 22.996 1.00 97.62 219 TYR A O 1
ATOM 1643 N N . THR A 1 220 ? -25.299 -1.863 21.853 1.00 97.69 220 THR A N 1
ATOM 1644 C CA . THR A 1 220 ? -26.634 -2.382 21.544 1.00 97.69 220 THR A CA 1
ATOM 1645 C C . THR A 1 220 ? -26.792 -3.766 22.142 1.00 97.69 220 THR A C 1
ATOM 1647 O O . THR A 1 220 ? -25.979 -4.658 21.902 1.00 97.69 220 THR A O 1
ATOM 1650 N N . MET A 1 221 ? -27.839 -3.956 22.937 1.00 97.81 221 MET A N 1
ATOM 1651 C CA . MET A 1 221 ? -28.140 -5.228 23.585 1.00 97.81 221 MET A CA 1
ATOM 1652 C C . MET A 1 221 ? -29.615 -5.300 23.960 1.00 97.81 221 MET A C 1
ATOM 1654 O O . MET A 1 221 ? -30.326 -4.295 23.940 1.00 97.81 221 MET A O 1
ATOM 1658 N N . ARG A 1 222 ? -30.074 -6.491 24.335 1.00 97.69 222 ARG A N 1
ATOM 1659 C CA . ARG A 1 222 ? -31.408 -6.664 24.909 1.00 97.69 222 ARG A CA 1
ATOM 1660 C C . ARG A 1 222 ? -31.458 -6.161 26.358 1.00 97.69 222 ARG A C 1
ATOM 1662 O O . ARG A 1 222 ? -30.446 -6.144 27.062 1.00 97.69 222 ARG A O 1
ATOM 1669 N N . ARG A 1 223 ? -32.656 -5.794 26.824 1.00 96.69 223 ARG A N 1
ATOM 1670 C CA . ARG A 1 223 ? -32.884 -5.278 28.187 1.00 96.69 223 ARG A CA 1
ATOM 1671 C C . ARG A 1 223 ? -32.491 -6.279 29.284 1.00 96.69 223 ARG A C 1
ATOM 1673 O O . ARG A 1 223 ? -31.915 -5.870 30.287 1.00 96.69 223 ARG A O 1
ATOM 1680 N N . ASP A 1 224 ? -32.766 -7.568 29.081 1.00 97.81 224 ASP A N 1
ATOM 1681 C CA . ASP A 1 224 ? -32.351 -8.667 29.972 1.00 97.81 224 ASP A CA 1
ATOM 1682 C C . ASP A 1 224 ? -30.822 -8.704 30.139 1.00 97.81 224 ASP A C 1
ATOM 1684 O O . ASP A 1 224 ? -30.309 -8.681 31.254 1.00 97.81 224 ASP A O 1
ATOM 1688 N N . THR A 1 225 ? -30.089 -8.635 29.027 1.00 98.06 225 THR A N 1
ATOM 1689 C CA . THR A 1 225 ? -28.623 -8.617 28.990 1.00 98.06 225 THR A CA 1
ATOM 1690 C C . THR A 1 225 ? -28.086 -7.391 29.718 1.00 98.06 225 THR A C 1
ATOM 1692 O O . THR A 1 225 ? -27.144 -7.509 30.500 1.00 98.06 225 THR A O 1
ATOM 1695 N N . PHE A 1 226 ? -28.701 -6.223 29.509 1.00 98.00 226 PHE A N 1
ATOM 1696 C CA . PHE A 1 226 ? -28.320 -4.997 30.206 1.00 98.00 226 PHE A CA 1
ATOM 1697 C C . PHE A 1 226 ? -28.496 -5.124 31.730 1.00 98.00 226 PHE A C 1
ATOM 1699 O O . PHE A 1 226 ? -27.608 -4.721 32.481 1.00 98.00 226 PHE A O 1
ATOM 1706 N N . ALA A 1 227 ? -29.567 -5.771 32.201 1.00 97.38 227 ALA A N 1
ATOM 1707 C CA . ALA A 1 227 ? -29.758 -6.072 33.623 1.00 97.38 227 ALA A CA 1
ATOM 1708 C C . ALA A 1 227 ? -28.729 -7.087 34.157 1.00 97.38 227 ALA A C 1
ATOM 1710 O O . ALA A 1 227 ? -28.104 -6.840 35.189 1.00 97.38 227 ALA A O 1
ATOM 1711 N N . GLU A 1 228 ? -28.481 -8.187 33.436 1.00 97.50 228 GLU A N 1
ATOM 1712 C CA . GLU A 1 228 ? -27.517 -9.238 33.816 1.00 97.50 228 GLU A CA 1
ATOM 1713 C C . GLU A 1 228 ? -26.095 -8.699 34.039 1.00 97.50 228 GLU A C 1
ATOM 1715 O O . GLU A 1 228 ? -25.371 -9.126 34.958 1.00 97.50 228 GLU A O 1
ATOM 1720 N N . ILE A 1 229 ? -25.679 -7.751 33.191 1.00 97.19 229 ILE A N 1
ATOM 1721 C CA . ILE A 1 229 ? -24.360 -7.128 33.295 1.00 97.19 229 ILE A CA 1
ATOM 1722 C C . ILE A 1 229 ? -24.280 -6.071 34.397 1.00 97.19 229 ILE A C 1
ATOM 1724 O O . ILE A 1 229 ? -23.177 -5.596 34.650 1.00 97.19 229 ILE A O 1
ATOM 1728 N N . GLY A 1 230 ? -25.381 -5.730 35.076 1.00 97.38 230 GLY A N 1
ATOM 1729 C CA . GLY A 1 230 ? -25.437 -4.681 36.101 1.00 97.38 230 GLY A CA 1
ATOM 1730 C C . GLY A 1 230 ? -25.575 -3.267 35.529 1.00 97.38 230 GLY A C 1
ATOM 1731 O O . GLY A 1 230 ? -25.015 -2.324 36.093 1.00 97.38 230 GLY A O 1
ATOM 1732 N N . GLY A 1 231 ? -26.254 -3.138 34.388 1.00 97.06 231 GLY A N 1
ATOM 1733 C CA . GLY A 1 231 ? -26.554 -1.867 33.738 1.00 97.06 231 GLY A CA 1
ATOM 1734 C C . GLY A 1 231 ? -27.402 -0.935 34.602 1.00 97.06 231 GLY A C 1
ATOM 1735 O O . GLY A 1 231 ? -28.109 -1.368 35.515 1.00 97.06 231 GLY A O 1
ATOM 1736 N N . HIS A 1 232 ? -27.334 0.362 34.311 1.00 96.06 232 HIS A N 1
ATOM 1737 C CA . HIS A 1 232 ? -28.124 1.392 34.995 1.00 96.06 232 HIS A CA 1
ATOM 1738 C C . HIS A 1 232 ? -29.582 1.375 34.503 1.00 96.06 232 HIS A C 1
ATOM 1740 O O . HIS A 1 232 ? -29.981 2.191 33.679 1.00 96.06 232 HIS A O 1
ATOM 1746 N N . ILE A 1 233 ? -30.370 0.397 34.969 1.00 96.00 233 ILE A N 1
ATOM 1747 C CA . ILE A 1 233 ? -31.757 0.150 34.519 1.00 96.00 233 ILE A CA 1
ATOM 1748 C C . ILE A 1 233 ? -32.663 1.371 34.685 1.00 96.00 233 ILE A C 1
ATOM 1750 O O . ILE A 1 233 ? -33.489 1.636 33.813 1.00 96.00 233 ILE A O 1
ATOM 1754 N N . ASP A 1 234 ? -32.471 2.130 35.762 1.00 94.19 234 ASP A N 1
ATOM 1755 C CA . ASP A 1 234 ? -33.272 3.319 36.073 1.00 94.19 234 ASP A CA 1
ATOM 1756 C C . ASP A 1 234 ? -33.025 4.475 35.088 1.00 94.19 234 ASP A C 1
ATOM 1758 O O . ASP A 1 234 ? -33.799 5.425 35.039 1.00 94.19 234 ASP A O 1
ATOM 1762 N N . SER A 1 235 ? -31.958 4.397 34.284 1.00 92.94 235 SER A N 1
ATOM 1763 C CA . SER A 1 235 ? -31.621 5.376 33.244 1.00 92.94 235 SER A CA 1
ATOM 1764 C C . SER A 1 235 ? -32.156 5.002 31.857 1.00 92.94 235 SER A C 1
ATOM 1766 O O . SER A 1 235 ? -31.860 5.698 30.889 1.00 92.94 235 SER A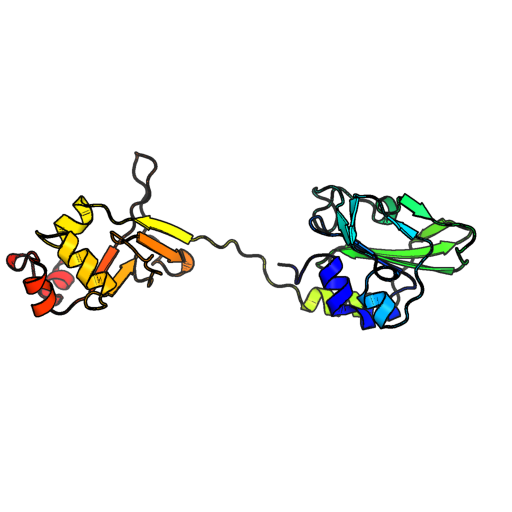 O 1
ATOM 1768 N N . ILE A 1 236 ? -32.903 3.898 31.724 1.00 93.94 236 ILE A N 1
ATOM 1769 C CA . ILE A 1 236 ? -33.514 3.525 30.444 1.00 93.94 236 ILE A CA 1
ATOM 1770 C C . ILE A 1 236 ? -34.679 4.468 30.146 1.00 93.94 236 ILE A C 1
ATOM 1772 O O . ILE A 1 236 ? -35.631 4.550 30.919 1.00 93.94 236 ILE A O 1
ATOM 1776 N N . GLU A 1 237 ? -34.648 5.079 28.967 1.00 93.50 237 GLU A N 1
ATOM 1777 C CA . GLU A 1 237 ? -35.728 5.909 28.444 1.00 93.50 237 GLU A CA 1
ATOM 1778 C C . GLU A 1 237 ? -36.164 5.401 27.054 1.00 93.50 237 GLU A C 1
ATOM 1780 O O . GLU A 1 237 ? -35.301 4.993 26.267 1.00 93.50 237 GLU A O 1
ATOM 1785 N N . PRO A 1 238 ? -37.476 5.382 26.735 1.00 93.31 238 PRO A N 1
ATOM 1786 C CA . PRO A 1 238 ? -37.958 5.111 25.382 1.00 93.31 238 PRO A CA 1
ATOM 1787 C C . PRO A 1 238 ? -37.396 6.111 24.367 1.00 93.31 238 PRO A C 1
ATOM 1789 O O . PRO A 1 238 ? -37.191 7.286 24.677 1.00 93.31 238 PRO A O 1
ATOM 1792 N N . ILE A 1 239 ? -37.153 5.651 23.140 1.00 90.94 239 ILE A N 1
ATOM 1793 C CA . ILE A 1 239 ? -36.522 6.480 22.108 1.00 90.94 239 ILE A CA 1
ATOM 1794 C C . ILE A 1 239 ? -37.414 7.655 21.691 1.00 90.94 239 ILE A C 1
ATOM 1796 O O . ILE A 1 239 ? -36.899 8.725 21.378 1.00 90.94 239 ILE A O 1
ATOM 1800 N N . GLU A 1 240 ? -38.733 7.482 21.749 1.00 93.50 240 GLU A N 1
ATOM 1801 C CA . GLU A 1 240 ? -39.738 8.487 21.406 1.00 93.50 240 GLU A CA 1
ATOM 1802 C C . GLU A 1 240 ? -39.559 9.748 22.264 1.00 93.50 240 GLU A C 1
ATOM 1804 O O . GLU A 1 240 ? -39.410 10.845 21.727 1.00 93.50 240 GLU A O 1
ATOM 1809 N N . ASN A 1 241 ? -39.411 9.578 23.583 1.00 92.44 241 ASN A N 1
ATOM 1810 C CA . ASN A 1 241 ? -39.184 10.683 24.520 1.00 92.44 241 ASN A CA 1
ATOM 1811 C C . ASN A 1 241 ? -37.869 11.433 24.241 1.00 92.44 241 ASN A C 1
ATOM 1813 O O . ASN A 1 241 ? -37.770 12.641 24.462 1.00 92.44 241 ASN A O 1
ATOM 1817 N N . VAL A 1 242 ? -36.830 10.723 23.784 1.00 89.00 242 VAL A N 1
ATOM 1818 C CA . VAL A 1 242 ? -35.525 11.323 23.461 1.00 89.00 242 VAL A CA 1
ATOM 1819 C C . VAL A 1 242 ? -35.596 12.121 22.158 1.00 89.00 242 VAL A C 1
ATOM 1821 O O . VAL A 1 242 ? -34.967 13.174 22.052 1.00 89.00 242 VAL A O 1
ATOM 1824 N N . LEU A 1 243 ? -36.353 11.637 21.170 1.00 88.94 243 LEU A N 1
ATOM 1825 C CA . LEU A 1 243 ? -36.524 12.310 19.882 1.00 88.94 243 LEU A CA 1
ATOM 1826 C C . LEU A 1 243 ? -37.361 13.588 20.009 1.00 88.94 243 LEU A C 1
ATOM 1828 O O . LEU A 1 243 ? -36.965 14.602 19.446 1.00 88.94 243 LEU A O 1
ATOM 1832 N N . GLU A 1 244 ? -38.420 13.592 20.822 1.00 88.19 244 GLU A N 1
ATOM 1833 C CA . GLU A 1 244 ? -39.235 14.794 21.080 1.00 88.19 244 GLU A CA 1
ATOM 1834 C C . GLU A 1 244 ? -38.443 15.947 21.726 1.00 88.19 244 GLU A C 1
ATOM 1836 O O . GLU A 1 244 ? -38.797 17.117 21.582 1.00 88.19 244 GLU A O 1
ATOM 1841 N N . ARG A 1 245 ? -37.345 15.646 22.434 1.00 81.00 245 ARG A N 1
ATOM 1842 C CA . ARG A 1 245 ? -36.474 16.663 23.050 1.00 81.00 245 ARG A CA 1
ATOM 1843 C C . ARG A 1 245 ? -35.497 17.316 22.075 1.00 81.00 245 ARG A C 1
ATOM 1845 O O . ARG A 1 245 ? -34.982 18.378 22.402 1.00 81.00 245 ARG A O 1
ATOM 1852 N N . LYS A 1 246 ? -35.199 16.690 20.930 1.00 58.75 246 LYS A N 1
ATOM 1853 C CA . LYS A 1 246 ? -34.183 17.185 19.981 1.00 58.75 246 LYS A CA 1
ATOM 1854 C C . LYS A 1 246 ? -34.622 18.408 19.172 1.00 58.75 246 LYS A C 1
ATOM 1856 O O . LYS A 1 246 ? -33.755 19.057 18.598 1.00 58.75 246 LYS A O 1
ATOM 1861 N N . ASP A 1 247 ? -35.915 18.725 19.167 1.00 47.25 247 ASP A N 1
ATOM 1862 C CA . ASP A 1 247 ? -36.490 19.886 18.474 1.00 47.25 247 ASP A CA 1
ATOM 1863 C C . ASP A 1 247 ? -36.649 21.127 19.389 1.00 47.25 247 ASP A C 1
ATOM 1865 O O . ASP A 1 247 ? -37.431 22.033 19.092 1.00 47.25 247 ASP A O 1
ATOM 1869 N N . LYS A 1 248 ? -35.912 21.186 20.507 1.00 39.78 248 LYS A N 1
ATOM 1870 C CA . LYS A 1 248 ? -35.773 22.362 21.386 1.00 39.78 248 LYS A CA 1
ATOM 1871 C C . LYS A 1 248 ? -34.315 22.786 21.500 1.00 39.78 248 LYS A C 1
ATOM 1873 O O . LYS A 1 248 ? -34.095 24.010 21.623 1.00 39.78 248 LYS A O 1
#

Foldseek 3Di:
DFPDFQLVLLQPCVVLQVQQFLWEWADAQVWIFTNCQRPSVVVVPRHRFQWDFDADDDDGRTGHAAADDDFNRHPDPDQCNRTPDGDQVRDDFQGKYKYHYRQLPDIWIWGHDPNDTDTDDGDPSNVVSSVVSNVNDDDDDDWDKDWDFDDPVNQVLFFVASQLVQVCVVVVQKAKDWQNFGWAFDDDDGGTTITTPVRHPPPQWDADPVGDIDIDMDIDHDPVSSVVRHGPNVPDDDVVVVVVVVVD

Sequence (248 aa):
MRVGCGSAVSGLFAPYMAKAADEVIVLDGHITGLFSEHPAGRYIGMNRSPISIVGQKSTDGRYFVGKGKGWGGTDITDPLAVISEVDKAKTREGMSLFVTETTGRNFGFFRIRNGRFVKEEAGPEAMKFIEVLRDTCEQSRVSAVFAAGVGGSARAGVTKNPIKLTKAVHGGKVGVTIGGARPFIFPGGGINFLVDVEKIKYGSIYLSPTPSFILPIEYTMRRDTFAEIGGHIDSIEPIENVLERKDK